Protein AF-0000000074542556 (afdb_homodimer)

Secondary structure (DSSP, 8-state):
------HHHHHHHHHHHHHHHHHH-SSSHHHHHHHHHTT--SHHHHHHHSTT--HHHHHHHHHHHHHTTSEEEEEE-SSS-EEEEEE-GGGGGGHHHHHHHHHHHHHHHHHHHT-/------HHHHHHHHHHHHHHHHHH-SSSHHHHHHHHHTT--SHHHHHHHSTT--HHHHHHHHHHHHHTTSEEEEEE-SSS-EEEEEE-GGGGGGHHHHHHHHHHHHHHHHHHH--

Solvent-accessible surface area (backbone atoms only — not comparable to full-atom values): 12576 Å² total; per-residue (Å²): 128,77,77,80,53,54,78,72,46,47,55,55,45,51,49,21,30,47,54,28,32,73,73,53,37,41,78,50,50,61,55,51,53,51,40,34,73,73,66,31,36,34,71,66,50,39,47,70,74,37,84,90,60,47,70,68,56,50,53,54,46,52,52,52,36,33,77,70,47,33,30,44,80,45,77,41,84,51,98,70,74,43,62,38,42,43,78,30,78,64,41,59,67,45,47,57,36,53,48,31,32,26,54,41,13,51,51,47,48,52,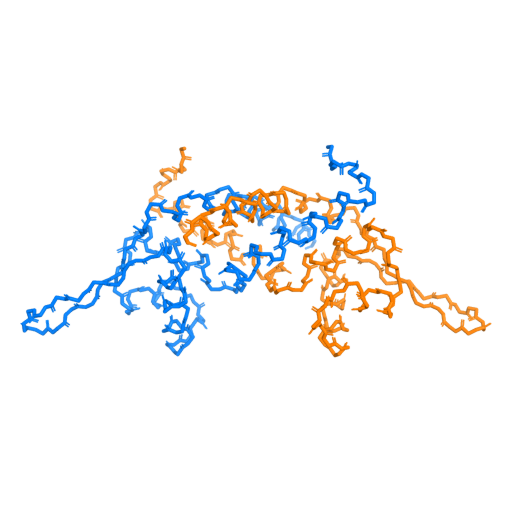58,56,63,70,93,128,76,77,81,52,54,78,70,48,47,55,54,45,51,50,21,30,48,54,28,32,74,72,54,38,41,76,52,50,61,56,50,53,52,40,35,74,73,66,30,35,33,71,67,50,38,48,69,74,39,86,89,60,48,70,68,58,49,53,53,48,51,51,52,36,33,76,71,48,32,29,44,80,45,77,42,83,51,97,70,75,42,60,38,42,44,78,31,78,64,41,60,66,43,48,56,36,54,49,32,31,26,53,41,12,52,52,48,47,53,59,56,62,72,93

Structure (mmCIF, N/CA/C/O backbone):
data_AF-0000000074542556-model_v1
#
loop_
_entity.id
_entity.type
_entity.pdbx_description
1 polymer 'HTH hxlR-type domain-containing protein'
#
loop_
_atom_site.group_PDB
_atom_site.id
_atom_site.type_symbol
_atom_site.label_atom_id
_atom_site.label_alt_id
_atom_site.label_comp_id
_atom_site.label_asym_id
_atom_site.label_entity_id
_atom_site.label_seq_id
_atom_site.pdbx_PDB_ins_code
_atom_site.Cartn_x
_atom_site.Cartn_y
_atom_site.Cartn_z
_atom_site.occupancy
_atom_site.B_iso_or_equiv
_atom_site.auth_seq_id
_atom_site.auth_comp_id
_atom_site.auth_asym_id
_atom_site.auth_atom_id
_atom_site.pdbx_PDB_model_num
ATOM 1 N N . MET A 1 1 ? 2.441 -2.186 -21.75 1 25 1 MET A N 1
ATOM 2 C CA . MET A 1 1 ? 3.863 -2.49 -21.891 1 25 1 MET A CA 1
ATOM 3 C C . MET A 1 1 ? 4.539 -2.57 -20.531 1 25 1 MET A C 1
ATOM 5 O O . MET A 1 1 ? 4.773 -1.545 -19.891 1 25 1 MET A O 1
ATOM 9 N N . VAL A 1 2 ? 4.105 -3.479 -19.672 1 37.53 2 VAL A N 1
ATOM 10 C CA . VAL A 1 2 ? 4.906 -3.824 -18.5 1 37.53 2 VAL A CA 1
ATOM 11 C C . VAL A 1 2 ? 6.383 -3.891 -18.891 1 37.53 2 VAL A C 1
ATOM 13 O O . VAL A 1 2 ? 6.754 -4.602 -19.828 1 37.53 2 VAL A O 1
ATOM 16 N N . VAL A 1 3 ? 7.121 -2.893 -18.672 1 35.09 3 VAL A N 1
ATOM 17 C CA . VAL A 1 3 ? 8.5 -2.863 -19.141 1 35.09 3 VAL A CA 1
ATOM 18 C C . VAL A 1 3 ? 9.156 -4.227 -18.922 1 35.09 3 VAL A C 1
ATOM 20 O O . VAL A 1 3 ? 9.117 -4.77 -17.828 1 35.09 3 VAL A O 1
ATOM 23 N N . LYS A 1 4 ? 9.133 -5.043 -19.844 1 37.38 4 LYS A N 1
ATOM 24 C CA . LYS A 1 4 ? 9.977 -6.215 -20.062 1 37.38 4 LYS A CA 1
ATOM 25 C C . LYS A 1 4 ? 11.375 -5.996 -19.5 1 37.38 4 LYS A C 1
ATOM 27 O O . LYS A 1 4 ? 12.273 -5.527 -20.203 1 37.38 4 LYS A O 1
ATOM 32 N N . HIS A 1 5 ? 11.461 -5.293 -18.359 1 40.22 5 HIS A N 1
ATOM 33 C CA . HIS A 1 5 ? 12.867 -5.062 -18.047 1 40.22 5 HIS A CA 1
ATOM 34 C C . HIS A 1 5 ? 13.602 -6.379 -17.844 1 40.22 5 HIS A C 1
ATOM 36 O O . HIS A 1 5 ? 13.023 -7.355 -17.359 1 40.22 5 HIS A O 1
ATOM 42 N N . SER A 1 6 ? 14.68 -6.488 -18.406 1 41.66 6 SER A N 1
ATOM 43 C CA . SER A 1 6 ? 15.695 -7.52 -18.188 1 41.66 6 SER A CA 1
ATOM 44 C C . SER A 1 6 ? 15.797 -7.91 -16.719 1 41.66 6 SER A C 1
ATOM 46 O O . SER A 1 6 ? 15.383 -7.148 -15.844 1 41.66 6 SER A O 1
ATOM 48 N N . HIS A 1 7 ? 16.188 -9.148 -16.453 1 47.41 7 HIS A N 1
ATOM 49 C CA . HIS A 1 7 ? 16.422 -9.719 -15.133 1 47.41 7 HIS A CA 1
ATOM 50 C C . HIS A 1 7 ? 16.969 -8.664 -14.172 1 47.41 7 HIS A C 1
ATOM 52 O O . HIS A 1 7 ? 16.562 -8.625 -13 1 47.41 7 HIS A O 1
ATOM 58 N N . LYS A 1 8 ? 17.984 -7.934 -14.562 1 46.62 8 LYS A N 1
ATOM 59 C CA . LYS A 1 8 ? 18.609 -6.891 -13.75 1 46.62 8 LYS A CA 1
ATOM 60 C C . LYS A 1 8 ? 17.609 -5.781 -13.43 1 46.62 8 LYS A C 1
ATOM 62 O O . LYS A 1 8 ? 17.609 -5.246 -12.32 1 46.62 8 LYS A O 1
ATOM 67 N N . GLU A 1 9 ? 16.797 -5.453 -14.297 1 51.59 9 GLU A N 1
ATOM 68 C CA . GLU A 1 9 ? 15.828 -4.375 -14.156 1 51.59 9 GLU A CA 1
ATOM 69 C C . GLU A 1 9 ? 14.711 -4.766 -13.188 1 51.59 9 GLU A C 1
ATOM 71 O O . GLU A 1 9 ? 14.125 -3.902 -12.531 1 51.59 9 GLU A O 1
ATOM 76 N N . CYS A 1 10 ? 14.594 -6.043 -13.086 1 59.66 10 CYS A N 1
ATOM 77 C CA . CYS A 1 10 ? 13.586 -6.531 -12.156 1 59.66 10 CYS A CA 1
ATOM 78 C C . CYS A 1 10 ? 14.023 -6.32 -10.719 1 59.66 10 CYS A C 1
ATOM 80 O O . CYS A 1 10 ? 13.211 -5.934 -9.867 1 59.66 10 CYS A O 1
ATOM 82 N N . GLY A 1 11 ? 15.352 -6.512 -10.5 1 63.62 11 GLY A N 1
ATOM 83 C CA . GLY A 1 11 ? 15.852 -6.285 -9.148 1 63.62 11 GLY A CA 1
ATOM 84 C C . GLY A 1 11 ? 15.711 -4.844 -8.695 1 63.62 11 GLY A C 1
ATOM 85 O O . GLY A 1 11 ? 15.258 -4.578 -7.582 1 63.62 11 GLY A O 1
ATOM 86 N N . SER A 1 12 ? 16.047 -4 -9.617 1 71.56 12 SER A N 1
ATOM 87 C CA . SER A 1 12 ? 15.969 -2.578 -9.305 1 71.56 12 SER A CA 1
ATOM 88 C C . SER A 1 12 ? 14.516 -2.135 -9.148 1 71.56 12 SER A C 1
ATOM 90 O O . SER A 1 12 ? 14.195 -1.33 -8.266 1 71.56 12 SER A O 1
ATOM 92 N N . ALA A 1 13 ? 13.727 -2.758 -9.906 1 75.75 13 ALA A N 1
ATOM 93 C CA . ALA A 1 13 ? 12.305 -2.422 -9.812 1 75.75 13 ALA A CA 1
ATOM 94 C C . ALA A 1 13 ? 11.727 -2.855 -8.469 1 75.75 13 ALA A C 1
ATOM 96 O O . ALA A 1 13 ? 11 -2.092 -7.824 1 75.75 13 ALA A O 1
ATOM 97 N N . LEU A 1 14 ? 12.18 -4.008 -8.016 1 81.38 14 LEU A N 1
ATOM 98 C CA . LEU A 1 14 ? 11.711 -4.516 -6.734 1 81.38 14 LEU A CA 1
ATOM 99 C C . LEU A 1 14 ? 12.195 -3.633 -5.59 1 81.38 14 LEU A C 1
ATOM 101 O O . LEU A 1 14 ? 11.453 -3.369 -4.645 1 81.38 14 LEU A O 1
ATOM 105 N N . LEU A 1 15 ? 13.383 -3.154 -5.758 1 83.62 15 LEU A N 1
ATOM 106 C CA . LEU A 1 15 ? 13.953 -2.322 -4.703 1 83.62 15 LEU A CA 1
ATOM 107 C C . LEU A 1 15 ? 13.219 -0.992 -4.602 1 83.62 15 LEU A C 1
ATOM 109 O O . LEU A 1 15 ? 12.922 -0.524 -3.498 1 83.62 15 LEU A O 1
ATOM 113 N N . ALA A 1 16 ? 12.953 -0.383 -5.754 1 86.31 16 ALA A N 1
ATOM 114 C CA . ALA A 1 16 ? 12.242 0.892 -5.754 1 86.31 16 ALA A CA 1
ATOM 115 C C . ALA A 1 16 ? 10.836 0.733 -5.18 1 86.31 16 ALA A C 1
ATOM 117 O O . ALA A 1 16 ? 10.375 1.575 -4.406 1 86.31 16 ALA A O 1
ATOM 118 N N . VAL A 1 17 ? 10.188 -0.285 -5.508 1 90.25 17 VAL A N 1
ATOM 119 C CA . VAL A 1 17 ? 8.852 -0.552 -4.984 1 90.25 17 VAL A CA 1
ATOM 120 C C . VAL A 1 17 ? 8.93 -0.799 -3.48 1 90.25 17 VAL A C 1
ATOM 122 O O . VAL A 1 17 ? 8.102 -0.285 -2.719 1 90.25 17 VAL A O 1
ATOM 125 N N . ARG A 1 18 ? 9.922 -1.489 -3.105 1 89.56 18 ARG A N 1
ATOM 126 C CA . ARG A 1 18 ? 10.117 -1.741 -1.683 1 89.56 18 ARG A CA 1
ATOM 127 C C . ARG A 1 18 ? 10.328 -0.438 -0.92 1 89.56 18 ARG A C 1
ATOM 129 O O . ARG A 1 18 ? 9.758 -0.244 0.156 1 89.56 18 ARG A O 1
ATOM 136 N N . ASP A 1 19 ? 11.133 0.432 -1.484 1 88.06 19 ASP A N 1
ATOM 137 C CA . ASP A 1 19 ? 11.375 1.73 -0.864 1 88.06 19 ASP A CA 1
ATOM 138 C C . ASP A 1 19 ? 10.07 2.512 -0.701 1 88.06 19 ASP A C 1
ATOM 140 O O . ASP A 1 19 ? 9.836 3.125 0.342 1 88.06 19 ASP A O 1
ATOM 144 N N . ALA A 1 20 ? 9.281 2.504 -1.712 1 91.81 20 ALA A N 1
ATOM 145 C CA . ALA A 1 20 ? 8 3.201 -1.666 1 91.81 20 ALA A CA 1
ATOM 146 C C . ALA A 1 20 ? 7.082 2.592 -0.609 1 91.81 20 ALA A C 1
ATOM 148 O O . ALA A 1 20 ? 6.484 3.314 0.191 1 91.81 20 ALA A O 1
ATOM 149 N N . LEU A 1 21 ? 7.066 1.281 -0.581 1 91.88 21 LEU A N 1
ATOM 150 C CA . LEU A 1 21 ? 6.176 0.585 0.342 1 91.88 21 LEU A CA 1
ATOM 151 C C . LEU A 1 21 ? 6.613 0.798 1.786 1 91.88 21 LEU A C 1
ATOM 153 O O . LEU A 1 21 ? 5.777 0.878 2.688 1 91.88 21 LEU A O 1
ATOM 157 N N . ASP A 1 22 ? 7.84 0.963 2.02 1 89.56 22 ASP A N 1
ATOM 158 C CA . ASP A 1 22 ? 8.352 1.222 3.363 1 89.56 22 ASP A CA 1
ATOM 159 C C . ASP A 1 22 ? 7.828 2.549 3.906 1 89.56 22 ASP A C 1
ATOM 161 O O . ASP A 1 22 ? 7.727 2.73 5.121 1 89.56 22 ASP A O 1
ATOM 165 N N . VAL A 1 23 ? 7.465 3.406 3.049 1 90 23 VAL A N 1
ATOM 166 C CA . VAL A 1 23 ? 7.051 4.742 3.465 1 90 23 VAL A CA 1
ATOM 167 C C . VAL A 1 23 ? 5.527 4.84 3.455 1 90 23 VAL A C 1
ATOM 169 O O . VAL A 1 23 ? 4.926 5.395 4.379 1 90 23 VAL A O 1
ATOM 172 N N . VAL A 1 24 ? 4.902 4.203 2.406 1 90.81 24 VAL A N 1
ATOM 173 C CA . VAL A 1 24 ? 3.49 4.539 2.236 1 90.81 24 VAL A CA 1
ATOM 174 C C . VAL A 1 24 ? 2.639 3.279 2.379 1 90.81 24 VAL A C 1
ATOM 176 O O . VAL A 1 24 ? 1.417 3.328 2.225 1 90.81 24 VAL A O 1
ATOM 179 N N . SER A 1 25 ? 3.299 2.191 2.656 1 89 25 SER A N 1
ATOM 180 C CA . SER A 1 25 ? 2.51 0.973 2.807 1 89 25 SER A CA 1
ATOM 181 C C . SER A 1 25 ? 1.57 1.065 4.004 1 89 25 SER A C 1
ATOM 183 O O . SER A 1 25 ? 1.728 1.943 4.855 1 89 25 SER A O 1
ATOM 185 N N . GLY A 1 26 ? 0.59 0.189 4.012 1 87.38 26 GLY A N 1
ATOM 186 C CA . GLY A 1 26 ? -0.38 0.128 5.094 1 87.38 26 GLY A CA 1
ATOM 187 C C . GLY A 1 26 ? -1.756 0.623 4.688 1 87.38 26 GLY A C 1
ATOM 188 O O . GLY A 1 26 ? -1.905 1.285 3.66 1 87.38 26 GLY A O 1
ATOM 189 N N . LYS A 1 27 ? -2.607 0.377 5.57 1 90 27 LYS A N 1
ATOM 190 C CA . LYS A 1 27 ? -4.016 0.646 5.289 1 90 27 LYS A CA 1
ATOM 191 C C . LYS A 1 27 ? -4.348 2.119 5.5 1 90 27 LYS A C 1
ATOM 193 O O . LYS A 1 27 ? -5.234 2.664 4.84 1 90 27 LYS A O 1
ATOM 198 N N . TRP A 1 28 ? -3.457 2.852 6.246 1 94.38 28 TRP A N 1
ATOM 199 C CA . TRP A 1 28 ? -3.982 4.066 6.859 1 94.38 28 TRP A CA 1
ATOM 200 C C . TRP A 1 28 ? -3.312 5.305 6.273 1 94.38 28 TRP A C 1
ATOM 202 O O . TRP A 1 28 ? -3.951 6.348 6.121 1 94.38 28 TRP A O 1
ATOM 212 N N . LYS A 1 29 ? -2.084 5.242 5.832 1 94.56 29 LYS A N 1
ATOM 213 C CA . LYS A 1 29 ? -1.28 6.422 5.527 1 94.56 29 LYS A CA 1
ATOM 214 C C . LYS A 1 29 ? -1.905 7.242 4.402 1 94.56 29 LYS A C 1
ATOM 216 O O . LYS A 1 29 ? -2.062 8.461 4.523 1 94.56 29 LYS A O 1
ATOM 221 N N . LEU A 1 30 ? -2.262 6.586 3.369 1 94.12 30 LEU A N 1
ATOM 222 C CA . LEU A 1 30 ? -2.814 7.32 2.238 1 94.12 30 LEU A CA 1
ATOM 223 C C . LEU A 1 30 ? -4.199 7.867 2.568 1 94.12 30 LEU A C 1
ATOM 225 O O . LEU A 1 30 ? -4.574 8.945 2.102 1 94.12 30 LEU A O 1
ATOM 229 N N . GLN A 1 31 ? -4.957 7.191 3.361 1 93.31 31 GLN A N 1
ATOM 230 C CA . GLN A 1 31 ? -6.25 7.691 3.814 1 93.31 31 GLN A CA 1
ATOM 231 C C . GLN A 1 31 ? -6.09 8.938 4.68 1 93.31 31 GLN A C 1
ATOM 233 O O . GLN A 1 31 ? -6.891 9.867 4.59 1 93.31 31 GLN A O 1
ATOM 238 N N . ILE A 1 32 ? -5.102 8.906 5.477 1 96.31 32 ILE A N 1
ATOM 239 C CA . ILE A 1 32 ? -4.816 10.047 6.336 1 96.31 32 ILE A CA 1
ATOM 240 C C . ILE A 1 32 ? -4.453 11.258 5.48 1 96.31 32 ILE A C 1
ATOM 242 O O . ILE A 1 32 ? -4.957 12.359 5.707 1 96.31 32 ILE A O 1
ATOM 246 N N . ILE A 1 33 ? -3.613 11.078 4.488 1 95.81 33 ILE A N 1
ATOM 247 C CA . ILE A 1 33 ? -3.195 12.148 3.592 1 95.81 33 ILE A CA 1
ATOM 248 C C . ILE A 1 33 ? -4.414 12.727 2.877 1 95.81 33 ILE A C 1
ATOM 250 O O . ILE A 1 33 ? -4.574 13.953 2.803 1 95.81 33 ILE A O 1
ATOM 254 N N . ILE A 1 34 ? -5.25 11.875 2.41 1 93.56 34 ILE A N 1
ATOM 255 C CA . ILE A 1 34 ? -6.457 12.32 1.722 1 93.56 34 ILE A CA 1
ATOM 256 C C . ILE A 1 34 ? -7.348 13.102 2.689 1 93.56 34 ILE A C 1
ATOM 258 O O . ILE A 1 34 ? -7.891 14.148 2.34 1 93.56 34 ILE A O 1
ATOM 262 N N . SER A 1 35 ? -7.551 12.594 3.883 1 94.31 35 SER A N 1
ATOM 263 C CA . SER A 1 35 ? -8.367 13.242 4.906 1 94.31 35 SER A CA 1
ATOM 264 C C . SER A 1 35 ? -7.879 14.664 5.176 1 94.31 35 SER A C 1
ATOM 266 O O . SER A 1 35 ? -8.672 15.609 5.168 1 94.31 35 SER A O 1
ATOM 268 N N . ILE A 1 36 ? -6.582 14.82 5.34 1 96.44 36 ILE A N 1
ATOM 269 C CA . ILE A 1 36 ? -6.004 16.125 5.637 1 96.44 36 ILE A CA 1
ATOM 270 C C . ILE A 1 36 ? -6.184 17.062 4.438 1 96.44 36 ILE A C 1
ATOM 272 O O . ILE A 1 36 ? -6.527 18.234 4.598 1 96.44 36 ILE A O 1
ATOM 276 N N . ARG A 1 37 ? -5.996 16.516 3.287 1 93.81 37 ARG A N 1
ATOM 277 C CA . ARG A 1 37 ? -6.152 17.297 2.066 1 93.81 37 ARG A CA 1
ATOM 278 C C . ARG A 1 37 ? -7.578 17.828 1.933 1 93.81 37 ARG A C 1
ATOM 280 O O . ARG A 1 37 ? -7.801 18.891 1.366 1 93.81 37 ARG A O 1
ATOM 287 N N . THR A 1 38 ? -8.469 17.125 2.48 1 92.12 38 THR A N 1
ATOM 288 C CA . THR A 1 38 ? -9.875 17.484 2.32 1 92.12 38 THR A CA 1
ATOM 289 C C . THR A 1 38 ? -10.328 18.422 3.441 1 92.12 38 THR A C 1
ATOM 291 O O . THR A 1 38 ? -11.5 18.781 3.514 1 92.12 38 THR A O 1
ATOM 294 N N . GLY A 1 39 ? -9.477 18.641 4.434 1 94.5 39 GLY A N 1
ATOM 295 C CA . GLY A 1 39 ? -9.805 19.719 5.348 1 94.5 39 GLY A CA 1
ATOM 296 C C . GLY A 1 39 ? -9.805 19.297 6.805 1 94.5 39 GLY A C 1
ATOM 297 O O . GLY A 1 39 ? -10.148 20.078 7.688 1 94.5 39 GLY A O 1
ATOM 298 N N . ASN A 1 40 ? -9.547 18.062 7.102 1 96.44 40 ASN A N 1
ATOM 299 C CA . ASN A 1 40 ? -9.438 17.594 8.477 1 96.44 40 ASN A CA 1
ATOM 300 C C . ASN A 1 40 ? -8.031 17.797 9.031 1 96.44 40 ASN A C 1
ATOM 302 O O . ASN A 1 40 ? -7.109 17.062 8.68 1 96.44 40 ASN A O 1
ATOM 306 N N . HIS A 1 41 ? -7.891 18.75 9.906 1 98 41 HIS A N 1
ATOM 307 C CA . HIS A 1 41 ? -6.539 19.141 10.289 1 98 41 HIS A CA 1
ATOM 308 C C . HIS A 1 41 ? -6.258 18.781 11.75 1 98 41 HIS A C 1
ATOM 310 O O . HIS A 1 41 ? -5.117 18.875 12.203 1 98 41 HIS A O 1
ATOM 316 N N . ARG A 1 42 ? -7.27 18.359 12.469 1 98.12 42 ARG A N 1
ATOM 317 C CA . ARG A 1 42 ? -7.086 18 13.867 1 98.12 42 ARG A CA 1
ATOM 318 C C . ARG A 1 42 ? -7.199 16.5 14.07 1 98.12 42 ARG A C 1
ATOM 320 O O . ARG A 1 42 ? -7.867 15.812 13.289 1 98.12 42 ARG A O 1
ATOM 327 N N . PHE A 1 43 ? -6.59 16.016 15.188 1 98.31 43 PHE A N 1
ATOM 328 C CA . PHE A 1 43 ? -6.484 14.578 15.461 1 98.31 43 PHE A CA 1
ATOM 329 C C . PHE A 1 43 ? -7.859 13.922 15.438 1 98.31 43 PHE A C 1
ATOM 331 O O . PHE A 1 43 ? -8.078 12.961 14.703 1 98.31 43 PHE A O 1
ATOM 338 N N . ARG A 1 44 ? -8.773 14.555 16.094 1 97.94 44 ARG A N 1
ATOM 339 C CA . ARG A 1 44 ? -10.094 13.961 16.219 1 97.94 44 ARG A CA 1
ATOM 340 C C . ARG A 1 44 ? -10.859 14.031 14.906 1 97.94 44 ARG A C 1
ATOM 342 O O . ARG A 1 44 ? -11.648 13.141 14.586 1 97.94 44 ARG A O 1
ATOM 349 N N . GLU A 1 45 ? -10.68 15.078 14.156 1 97.69 45 GLU A N 1
ATOM 350 C CA . GLU A 1 45 ? -11.312 15.211 12.844 1 97.69 45 GLU A CA 1
ATOM 351 C C . GLU A 1 45 ? -10.828 14.133 11.883 1 97.69 45 GLU A C 1
ATOM 353 O O . GLU A 1 45 ? -11.633 13.523 11.172 1 97.69 45 GLU A O 1
ATOM 358 N N . ILE A 1 46 ? -9.555 13.891 11.914 1 97.62 46 ILE A N 1
ATOM 359 C CA . ILE A 1 46 ? -8.961 12.875 11.055 1 97.62 46 ILE A CA 1
ATOM 360 C C . ILE A 1 46 ? -9.469 11.492 11.461 1 97.62 46 ILE A C 1
ATOM 362 O O . ILE A 1 46 ? -9.914 10.719 10.609 1 97.62 46 ILE A O 1
ATOM 366 N N . GLU A 1 47 ? -9.477 11.273 12.719 1 98 47 GLU A N 1
ATOM 367 C CA . GLU A 1 47 ? -9.922 9.992 13.25 1 98 47 GLU A CA 1
ATOM 368 C C . GLU A 1 47 ? -11.359 9.695 12.828 1 98 47 GLU A C 1
ATOM 370 O O . GLU A 1 47 ? -11.664 8.594 12.375 1 98 47 GLU A O 1
ATOM 375 N N . ARG A 1 48 ? -12.211 10.656 12.914 1 96.38 48 ARG A N 1
ATOM 376 C CA . ARG A 1 48 ? -13.633 10.5 12.609 1 96.38 48 ARG A CA 1
ATOM 377 C C . ARG A 1 48 ? -13.852 10.266 11.117 1 96.38 48 ARG A C 1
ATOM 379 O O . ARG A 1 48 ? -14.773 9.555 10.719 1 96.38 48 ARG A O 1
ATOM 386 N N . SER A 1 49 ? -12.984 10.781 10.328 1 93.44 49 SER A N 1
ATOM 387 C CA . SER A 1 49 ? -13.156 10.719 8.875 1 93.44 49 SER A CA 1
ATOM 388 C C . SER A 1 49 ? -12.711 9.375 8.328 1 93.44 49 SER A C 1
ATOM 390 O O . SER A 1 49 ? -13 9.039 7.172 1 93.44 49 SER A O 1
ATOM 392 N N . ILE A 1 50 ? -12 8.547 9.094 1 93.81 50 ILE A N 1
ATOM 393 C CA . ILE A 1 50 ? -11.477 7.266 8.641 1 93.81 50 ILE A CA 1
ATOM 394 C C . ILE A 1 50 ? -12.047 6.145 9.508 1 93.81 50 ILE A C 1
ATOM 396 O O . ILE A 1 50 ? -11.492 5.82 10.562 1 93.81 50 ILE A O 1
ATOM 400 N N . PRO A 1 51 ? -12.969 5.496 8.977 1 92.31 51 PRO A N 1
ATOM 401 C CA . PRO A 1 51 ? -13.625 4.453 9.766 1 92.31 51 PRO A CA 1
ATOM 402 C C . PRO A 1 51 ? -12.68 3.324 10.164 1 92.31 51 PRO A C 1
ATOM 404 O O . PRO A 1 51 ? -11.82 2.93 9.367 1 92.31 51 PRO A O 1
ATOM 407 N N . LYS A 1 52 ? -12.766 2.938 11.43 1 93.38 52 LYS A N 1
ATOM 408 C CA . LYS A 1 52 ? -12.148 1.722 11.953 1 93.38 52 LYS A CA 1
ATOM 409 C C . LYS A 1 52 ? -10.703 1.979 12.375 1 93.38 52 LYS A C 1
ATOM 411 O O . LYS A 1 52 ? -10.047 1.099 12.938 1 93.38 52 LYS A O 1
ATOM 416 N N . ILE A 1 53 ? -10.219 3.172 12.172 1 95.56 53 ILE A N 1
ATOM 417 C CA . ILE A 1 53 ? -8.867 3.443 12.648 1 95.56 53 ILE A CA 1
ATOM 418 C C . ILE A 1 53 ? -8.891 3.732 14.148 1 95.56 53 ILE A C 1
ATOM 420 O O . ILE A 1 53 ? -9.789 4.426 14.641 1 95.56 53 ILE A O 1
ATOM 424 N N . SER A 1 54 ? -8.008 3.182 14.898 1 97.5 54 SER A N 1
ATOM 425 C CA . SER A 1 54 ? -7.914 3.479 16.328 1 97.5 54 SER A CA 1
ATOM 426 C C . SER A 1 54 ? -7.047 4.707 16.578 1 97.5 54 SER A C 1
ATOM 428 O O . SER A 1 54 ? -6.199 5.059 15.758 1 97.5 54 SER A O 1
ATOM 430 N N . SER A 1 55 ? -7.203 5.277 17.719 1 98 55 SER A N 1
ATOM 431 C CA . SER A 1 55 ? -6.426 6.449 18.109 1 98 55 SER A CA 1
ATOM 432 C C . SER A 1 55 ? -4.934 6.133 18.156 1 98 55 SER A C 1
ATOM 434 O O . SER A 1 55 ? -4.113 6.938 17.703 1 98 55 SER A O 1
ATOM 436 N N . LYS A 1 56 ? -4.625 5.027 18.672 1 98.31 56 LYS A N 1
ATOM 437 C CA . LYS A 1 56 ? -3.225 4.625 18.797 1 98.31 56 LYS A CA 1
ATOM 438 C C . LYS A 1 56 ? -2.574 4.5 17.422 1 98.31 56 LYS A C 1
ATOM 440 O O . LYS A 1 56 ? -1.455 4.973 17.203 1 98.31 56 LYS A O 1
ATOM 445 N N . VAL A 1 57 ? -3.25 3.877 16.531 1 97.69 57 VAL A N 1
ATOM 446 C CA . VAL A 1 57 ? -2.732 3.668 15.18 1 97.69 57 VAL A CA 1
ATOM 447 C C . VAL A 1 57 ? -2.621 5.008 14.453 1 97.69 57 VAL A C 1
ATOM 449 O O . VAL A 1 57 ? -1.623 5.277 13.781 1 97.69 57 VAL A O 1
ATOM 452 N N . LEU A 1 58 ? -3.641 5.809 14.594 1 98.31 58 LEU A N 1
ATOM 453 C CA . LEU A 1 58 ? -3.602 7.125 13.969 1 98.31 58 LEU A CA 1
ATOM 454 C C . LEU A 1 58 ? -2.391 7.918 14.445 1 98.31 58 LEU A C 1
ATOM 456 O O . LEU A 1 58 ? -1.669 8.508 13.633 1 98.31 58 LEU A O 1
ATOM 460 N N . ALA A 1 59 ? -2.195 7.93 15.773 1 98.56 59 ALA A N 1
ATOM 461 C CA . ALA A 1 59 ? -1.061 8.656 16.328 1 98.56 59 ALA A CA 1
ATOM 462 C C . ALA A 1 59 ? 0.255 8.172 15.727 1 98.56 59 ALA A C 1
ATOM 464 O O . ALA A 1 59 ? 1.091 8.984 15.312 1 98.56 59 ALA A O 1
ATOM 465 N N . LYS A 1 60 ? 0.429 6.91 15.672 1 97.94 60 LYS A N 1
ATOM 466 C CA . LYS A 1 60 ? 1.635 6.305 15.109 1 97.94 60 LYS A CA 1
ATOM 467 C C . LYS A 1 60 ? 1.822 6.695 13.648 1 97.94 60 LYS A C 1
ATOM 469 O O . LYS A 1 60 ? 2.922 7.066 13.234 1 97.94 60 LYS A O 1
ATOM 474 N N . GLU A 1 61 ? 0.739 6.598 12.852 1 97.62 61 GLU A N 1
ATOM 475 C CA . GLU A 1 61 ? 0.812 6.887 11.422 1 97.62 61 GLU A CA 1
ATOM 476 C C . GLU A 1 61 ? 1.103 8.367 11.172 1 97.62 61 GLU A C 1
ATOM 478 O O . GLU A 1 61 ? 1.849 8.711 10.258 1 97.62 61 GLU A O 1
ATOM 483 N N . LEU A 1 62 ? 0.5 9.211 11.969 1 98.44 62 LEU A N 1
ATOM 484 C CA . LEU A 1 62 ? 0.765 10.641 11.844 1 98.44 62 LEU A CA 1
ATOM 485 C C . LEU A 1 62 ? 2.234 10.945 12.109 1 98.44 62 LEU A C 1
ATOM 487 O O . LEU A 1 62 ? 2.852 11.734 11.383 1 98.44 62 LEU A O 1
ATOM 491 N N . LYS A 1 63 ? 2.76 10.344 13.133 1 98.19 63 LYS A N 1
ATOM 492 C CA . LYS A 1 63 ? 4.176 10.531 13.438 1 98.19 63 LYS A CA 1
ATOM 493 C C . LYS A 1 63 ? 5.055 10.062 12.289 1 98.19 63 LYS A C 1
ATOM 495 O O . LYS A 1 63 ? 5.988 10.766 11.891 1 98.19 63 LYS A O 1
ATOM 500 N N . ASP A 1 64 ? 4.793 8.945 11.766 1 96.38 64 ASP A N 1
ATOM 501 C CA . ASP A 1 64 ? 5.562 8.375 10.664 1 96.38 64 ASP A CA 1
ATOM 502 C C . ASP A 1 64 ? 5.488 9.266 9.43 1 96.38 64 ASP A C 1
ATOM 504 O O . ASP A 1 64 ? 6.508 9.523 8.781 1 96.38 64 ASP A O 1
ATOM 508 N N . LEU A 1 65 ? 4.316 9.727 9.109 1 96.81 65 LEU A N 1
ATOM 509 C CA . LEU A 1 65 ? 4.117 10.602 7.961 1 96.81 65 LEU A CA 1
ATOM 510 C C . LEU A 1 65 ? 4.902 11.898 8.125 1 96.81 65 LEU A C 1
ATOM 512 O O . LEU A 1 65 ? 5.449 12.43 7.156 1 96.81 65 LEU A O 1
ATOM 516 N N . GLU A 1 66 ? 4.887 12.391 9.328 1 97.69 66 GLU A N 1
ATOM 517 C CA . GLU A 1 66 ? 5.656 13.602 9.594 1 97.69 66 GLU A CA 1
ATOM 518 C C . GLU A 1 66 ? 7.152 13.352 9.43 1 97.69 66 GLU A C 1
ATOM 520 O O . GLU A 1 66 ? 7.859 14.164 8.836 1 97.69 66 GLU A O 1
ATOM 525 N N . GLU A 1 67 ? 7.66 12.219 9.906 1 94.44 67 GLU A N 1
ATOM 526 C CA . GLU A 1 67 ? 9.07 11.859 9.82 1 94.44 67 GLU A CA 1
ATOM 527 C C . GLU A 1 67 ? 9.523 11.734 8.367 1 94.44 67 GLU A C 1
ATOM 529 O O . GLU A 1 67 ? 10.672 12.023 8.047 1 94.44 67 GLU A O 1
ATOM 534 N N . HIS A 1 68 ? 8.633 11.398 7.5 1 93.12 68 HIS A N 1
ATOM 535 C CA . HIS A 1 68 ? 8.977 11.227 6.094 1 93.12 68 HIS A CA 1
ATOM 536 C C . HIS A 1 68 ? 8.633 12.484 5.293 1 93.12 68 HIS A C 1
ATOM 538 O O . HIS A 1 68 ? 8.594 12.445 4.062 1 93.12 68 HIS A O 1
ATOM 544 N N . GLU A 1 69 ? 8.219 13.508 6.035 1 94.5 69 GLU A N 1
ATOM 545 C CA . GLU A 1 69 ? 8.047 14.836 5.465 1 94.5 69 GLU A CA 1
ATOM 546 C C . GLU A 1 69 ? 6.852 14.891 4.523 1 94.5 69 GLU A C 1
ATOM 548 O O . GLU A 1 69 ? 6.879 15.594 3.514 1 94.5 69 GLU A O 1
ATOM 553 N N . LEU A 1 70 ? 5.891 14.109 4.859 1 95.75 70 LEU A N 1
ATOM 554 C CA . LEU A 1 70 ? 4.676 14.086 4.051 1 95.75 70 LEU A CA 1
ATOM 555 C C . LEU A 1 70 ? 3.604 14.992 4.652 1 95.75 70 LEU A C 1
ATOM 557 O O . LEU A 1 70 ? 2.744 15.508 3.936 1 95.75 70 LEU A O 1
ATOM 561 N N . ILE A 1 71 ? 3.662 15.164 5.961 1 97.88 71 ILE A N 1
ATOM 562 C CA . ILE A 1 71 ? 2.781 16.094 6.641 1 97.88 71 ILE A CA 1
ATOM 563 C C . ILE A 1 71 ? 3.584 16.922 7.648 1 97.88 71 ILE A C 1
ATOM 565 O O . ILE A 1 71 ? 4.734 16.594 7.949 1 97.88 71 ILE A O 1
ATOM 569 N N . LYS A 1 72 ? 2.998 17.969 8.117 1 98.5 72 LYS A N 1
ATOM 570 C CA . LYS A 1 72 ? 3.586 18.828 9.141 1 98.5 72 LYS A CA 1
ATOM 571 C C . LYS A 1 72 ? 2.68 18.922 10.359 1 98.5 72 LYS A C 1
ATOM 573 O O . LYS A 1 72 ? 1.476 19.156 10.234 1 98.5 72 LYS A O 1
ATOM 578 N N . ARG 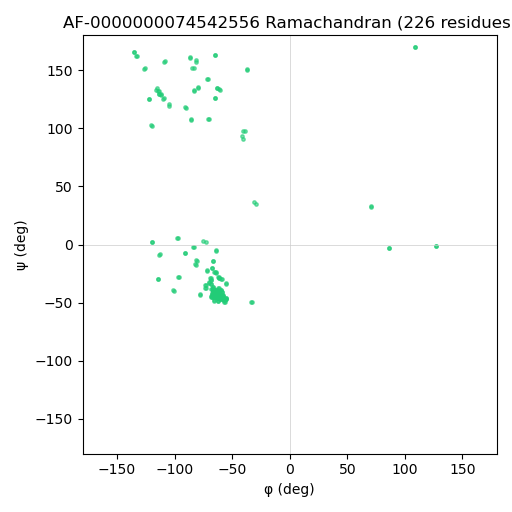A 1 73 ? 3.215 18.609 11.469 1 98.06 73 ARG A N 1
ATOM 579 C CA . ARG A 1 73 ? 2.547 18.812 12.75 1 98.06 73 ARG A CA 1
ATOM 580 C C . ARG A 1 73 ? 2.875 20.188 13.32 1 98.06 73 ARG A C 1
ATOM 582 O O . ARG A 1 73 ? 4.043 20.516 13.539 1 98.06 73 ARG A O 1
ATOM 589 N N . THR A 1 74 ? 1.921 21.062 13.508 1 97.94 74 THR A N 1
ATOM 590 C CA . THR A 1 74 ? 2.111 22.406 14.055 1 97.94 74 THR A CA 1
ATOM 591 C C . THR A 1 74 ? 1.42 22.531 15.414 1 97.94 74 THR A C 1
ATOM 593 O O . THR A 1 74 ? 0.252 22.172 15.555 1 97.94 74 THR A O 1
ATOM 596 N N . VAL A 1 75 ? 2.133 23.062 16.344 1 96.69 75 VAL A N 1
ATOM 597 C CA . VAL A 1 75 ? 1.596 23.266 17.688 1 96.69 75 VAL A CA 1
ATOM 598 C C . VAL A 1 75 ? 1.396 24.75 17.953 1 96.69 75 VAL A C 1
ATOM 600 O O . VAL A 1 75 ? 2.303 25.547 17.719 1 96.69 75 VAL A O 1
ATOM 603 N N . TYR A 1 76 ? 0.226 25.125 18.328 1 93.88 76 TYR A N 1
ATOM 604 C CA . TYR A 1 76 ? -0.101 26.5 18.703 1 93.88 76 TYR A CA 1
ATOM 605 C C . TYR A 1 76 ? -0.236 26.625 20.219 1 93.88 76 TYR A C 1
ATOM 607 O O . TYR A 1 76 ? -0.978 25.875 20.844 1 93.88 76 TYR A O 1
ATOM 615 N N . ASP A 1 77 ? 0.538 27.438 20.828 1 87.44 77 ASP A N 1
ATOM 616 C CA . ASP A 1 77 ? 0.689 27.609 22.266 1 87.44 77 ASP A CA 1
ATOM 617 C C . ASP A 1 77 ? -0.493 28.375 22.859 1 87.44 77 ASP A C 1
ATOM 619 O O . ASP A 1 77 ? -0.517 28.656 24.047 1 87.44 77 ASP A O 1
ATOM 623 N N . ASP A 1 78 ? -1.429 28.688 22.047 1 76.38 78 ASP A N 1
ATOM 624 C CA . ASP A 1 78 ? -2.5 29.453 22.672 1 76.38 78 ASP A CA 1
ATOM 625 C C . ASP A 1 78 ? -3.336 28.578 23.594 1 76.38 78 ASP A C 1
ATOM 627 O O . ASP A 1 78 ? -3.33 27.359 23.469 1 76.38 78 ASP A O 1
ATOM 631 N N . SER A 1 79 ? -3.791 29.188 24.781 1 79.25 79 SER A N 1
ATOM 632 C CA . SER A 1 79 ? -4.629 28.516 25.766 1 79.25 79 SER A CA 1
ATOM 633 C C . SER A 1 79 ? -6.047 28.312 25.25 1 79.25 79 SER A C 1
ATOM 635 O O . SER A 1 79 ? -6.777 29.281 25.016 1 79.25 79 SER A O 1
ATOM 637 N N . PRO A 1 80 ? -6.281 26.922 24.953 1 88.81 80 PRO A N 1
ATOM 638 C CA . PRO A 1 80 ? -5.668 25.594 25.016 1 88.81 80 PRO A CA 1
ATOM 639 C C . PRO A 1 80 ? -4.715 25.312 23.859 1 88.81 80 PRO A C 1
ATOM 641 O O . PRO A 1 80 ? -4.828 25.953 22.797 1 88.81 80 PRO A O 1
ATOM 644 N N . VAL A 1 81 ? -3.787 24.375 24.078 1 93.75 81 VAL A N 1
ATOM 645 C CA . VAL A 1 81 ? -2.818 24 23.062 1 93.75 81 VAL A CA 1
ATOM 646 C C . VAL A 1 81 ? -3.539 23.359 21.875 1 93.75 81 VAL A C 1
ATOM 648 O O . VAL A 1 81 ? -4.422 22.516 22.062 1 93.75 81 VAL A O 1
ATOM 651 N N . LEU A 1 82 ? -3.369 23.797 20.703 1 94.25 82 LEU A N 1
ATOM 652 C CA . LEU A 1 82 ? -3.959 23.266 19.484 1 94.25 82 LEU A CA 1
ATOM 653 C C . LEU A 1 82 ? -2.891 22.641 18.594 1 94.25 82 LEU A C 1
ATOM 655 O O . LEU A 1 82 ? -1.817 23.219 18.406 1 94.25 82 LEU A O 1
ATOM 659 N N . VAL A 1 83 ? -3.162 21.422 18.172 1 97.19 83 VAL A N 1
ATOM 660 C CA . VAL A 1 83 ? -2.273 20.75 17.234 1 97.19 83 VAL A CA 1
ATOM 661 C C . VAL A 1 83 ? -2.982 20.547 15.898 1 97.19 83 VAL A C 1
ATOM 663 O O . VAL A 1 83 ? -4.125 20.078 15.859 1 97.19 83 VAL A O 1
ATOM 666 N N . GLU A 1 84 ? -2.268 20.969 14.836 1 98.12 84 GLU A N 1
ATOM 667 C CA . GLU A 1 84 ? -2.834 20.781 13.508 1 98.12 84 GLU A CA 1
ATOM 668 C C . GLU A 1 84 ? -1.864 20.031 12.594 1 98.12 84 GLU A C 1
ATOM 670 O O . GLU A 1 84 ? -0.647 20.125 12.758 1 98.12 84 GLU A O 1
ATOM 675 N N . TYR A 1 85 ? -2.43 19.344 11.68 1 98.56 85 TYR A N 1
ATOM 676 C CA . TYR A 1 85 ? -1.687 18.625 10.641 1 98.56 85 TYR A CA 1
ATOM 677 C C . TYR A 1 85 ? -2.002 19.188 9.266 1 98.56 85 TYR A C 1
ATOM 679 O O . TYR A 1 85 ? -3.17 19.391 8.922 1 98.56 85 TYR A O 1
ATOM 687 N N . THR A 1 86 ? -0.976 19.422 8.508 1 98.44 86 THR A N 1
ATOM 688 C CA . THR A 1 86 ? -1.138 19.906 7.145 1 98.44 86 THR A CA 1
ATOM 689 C C . THR A 1 86 ? -0.278 19.109 6.176 1 98.44 86 THR A C 1
ATOM 691 O O . THR A 1 86 ? 0.66 18.422 6.59 1 98.44 86 THR A O 1
ATOM 694 N N . ILE A 1 87 ? -0.62 19.219 4.922 1 97.75 87 ILE A N 1
ATOM 695 C CA . ILE A 1 87 ? 0.106 18.484 3.893 1 97.75 87 ILE A CA 1
ATOM 696 C C . ILE A 1 87 ? 1.367 19.25 3.502 1 97.75 87 ILE A C 1
ATOM 698 O O . ILE A 1 87 ? 1.333 20.469 3.342 1 97.75 87 ILE A O 1
ATOM 702 N N . GLU A 1 88 ? 2.451 18.547 3.455 1 97.12 88 GLU A N 1
ATOM 703 C CA . GLU A 1 88 ? 3.672 19.109 2.895 1 97.12 88 GLU A CA 1
ATOM 704 C C . GLU A 1 88 ? 3.695 18.984 1.374 1 97.12 88 GLU A C 1
ATOM 706 O O . GLU A 1 88 ? 3.145 18.031 0.82 1 97.12 88 GLU A O 1
ATOM 711 N N . PRO A 1 89 ? 4.371 19.875 0.654 1 95.19 89 PRO A N 1
ATOM 712 C CA . PRO A 1 89 ? 4.43 19.812 -0.808 1 95.19 89 PRO A CA 1
ATOM 713 C C . PRO A 1 89 ? 4.938 18.484 -1.33 1 95.19 89 PRO A C 1
ATOM 715 O O . PRO A 1 89 ? 4.48 18 -2.375 1 95.19 89 PRO A O 1
ATOM 718 N N . TYR A 1 90 ? 5.82 17.859 -0.625 1 93.81 90 TYR A N 1
ATOM 719 C CA . TYR A 1 90 ? 6.391 16.578 -1.023 1 93.81 90 TYR A CA 1
ATOM 720 C C . TYR A 1 90 ? 5.301 15.516 -1.171 1 93.81 90 TYR A C 1
ATOM 722 O O . TYR A 1 90 ? 5.406 14.617 -2.012 1 93.81 90 TYR A O 1
ATOM 730 N N . ALA A 1 91 ? 4.27 15.633 -0.445 1 94.69 91 ALA A N 1
ATOM 731 C CA . ALA A 1 91 ? 3.184 14.648 -0.46 1 94.69 91 ALA A CA 1
ATOM 732 C C . ALA A 1 91 ? 2.447 14.672 -1.797 1 94.69 91 ALA A C 1
ATOM 734 O O . ALA A 1 91 ? 1.772 13.703 -2.152 1 94.69 91 ALA A O 1
ATOM 735 N N . ASP A 1 92 ? 2.574 15.773 -2.527 1 93.69 92 ASP A N 1
ATOM 736 C CA . ASP A 1 92 ? 1.928 15.867 -3.832 1 93.69 92 ASP A CA 1
ATOM 737 C C . ASP A 1 92 ? 2.516 14.859 -4.812 1 93.69 92 ASP A C 1
ATOM 739 O O . ASP A 1 92 ? 1.867 14.484 -5.793 1 93.69 92 ASP A O 1
ATOM 743 N N . THR A 1 93 ? 3.711 14.453 -4.559 1 92.12 93 THR A N 1
ATOM 744 C CA . THR A 1 93 ? 4.348 13.469 -5.43 1 92.12 93 THR A CA 1
ATOM 745 C C . THR A 1 93 ? 3.637 12.125 -5.332 1 92.12 93 THR A C 1
ATOM 747 O O . THR A 1 93 ? 3.838 11.25 -6.176 1 92.12 93 THR A O 1
ATOM 750 N N . LEU A 1 94 ? 2.801 11.938 -4.328 1 93.56 94 LEU A N 1
ATOM 751 C CA . LEU A 1 94 ? 2.055 10.695 -4.148 1 93.56 94 LEU A CA 1
ATOM 752 C C . LEU A 1 94 ? 0.791 10.688 -5 1 93.56 94 LEU A C 1
ATOM 754 O O . LEU A 1 94 ? 0.08 9.688 -5.059 1 93.56 94 LEU A O 1
ATOM 758 N N . ASP A 1 95 ? 0.518 11.719 -5.688 1 93.12 95 ASP A N 1
ATOM 759 C CA . ASP A 1 95 ? -0.743 11.844 -6.41 1 93.12 95 ASP A CA 1
ATOM 760 C C . ASP A 1 95 ? -0.904 10.727 -7.438 1 93.12 95 ASP A C 1
ATOM 762 O O . ASP A 1 95 ? -1.998 10.18 -7.602 1 93.12 95 ASP A O 1
ATOM 766 N N . ASP A 1 96 ? 0.151 10.391 -8.07 1 93.56 96 ASP A N 1
ATOM 767 C CA . ASP A 1 96 ? 0.068 9.328 -9.062 1 93.56 96 ASP A CA 1
ATOM 768 C C . ASP A 1 96 ? -0.249 7.98 -8.414 1 93.56 96 ASP A C 1
ATOM 770 O O . ASP A 1 96 ? -0.984 7.168 -8.977 1 93.56 96 ASP A O 1
ATOM 774 N N . VAL A 1 97 ? 0.315 7.758 -7.289 1 93.88 97 VAL A N 1
ATOM 775 C CA . VAL A 1 97 ? 0.049 6.527 -6.547 1 93.88 97 VAL A CA 1
ATOM 776 C C . VAL A 1 97 ? -1.411 6.5 -6.102 1 93.88 97 VAL A C 1
ATOM 778 O O . VAL A 1 97 ? -2.115 5.512 -6.32 1 93.88 97 VAL A O 1
ATOM 781 N N . ILE A 1 98 ? -1.867 7.562 -5.535 1 93 98 ILE A N 1
ATOM 782 C CA . ILE A 1 98 ? -3.236 7.66 -5.039 1 93 98 ILE A CA 1
ATOM 783 C C . ILE A 1 98 ? -4.219 7.5 -6.195 1 93 98 ILE A C 1
ATOM 785 O O . ILE A 1 98 ? -5.203 6.766 -6.082 1 93 98 ILE A O 1
ATOM 789 N N . ASN A 1 99 ? -3.926 8.109 -7.285 1 93.12 99 ASN A N 1
ATOM 790 C CA . ASN A 1 99 ? -4.797 8.016 -8.453 1 93.12 99 ASN A CA 1
ATOM 791 C C . ASN A 1 99 ? -4.844 6.594 -9.008 1 93.12 99 ASN A C 1
ATOM 793 O O . ASN A 1 99 ? -5.906 6.121 -9.414 1 93.12 99 ASN A O 1
ATOM 797 N N . ALA A 1 100 ? -3.682 5.988 -9.109 1 94.12 100 ALA A N 1
ATOM 798 C CA . ALA A 1 100 ? -3.645 4.605 -9.586 1 94.12 100 ALA A CA 1
ATOM 799 C C . ALA A 1 100 ? -4.477 3.695 -8.688 1 94.12 100 ALA A C 1
ATOM 801 O O . ALA A 1 100 ? -5.219 2.842 -9.18 1 94.12 100 ALA A O 1
ATOM 802 N N . LEU A 1 101 ? -4.395 3.896 -7.426 1 93.38 101 LEU A N 1
ATOM 803 C CA . LEU A 1 101 ? -5.18 3.109 -6.48 1 93.38 101 LEU A CA 1
ATOM 804 C C . LEU A 1 101 ? -6.664 3.412 -6.621 1 93.38 101 LEU A C 1
ATOM 806 O O . LEU A 1 101 ? -7.496 2.504 -6.57 1 93.38 101 LEU A O 1
ATOM 810 N N . TYR A 1 102 ? -6.969 4.672 -6.773 1 92.38 102 TYR A N 1
ATOM 811 C CA . TYR A 1 102 ? -8.352 5.098 -6.977 1 92.38 102 TYR A CA 1
ATOM 812 C C . TYR A 1 102 ? -8.969 4.402 -8.18 1 92.38 102 TYR A C 1
ATOM 814 O O . TYR A 1 102 ? -10.023 3.777 -8.07 1 92.38 102 TYR A O 1
ATOM 822 N N . GLU A 1 103 ? -8.258 4.445 -9.266 1 93.69 103 GLU A N 1
ATOM 823 C CA . GLU A 1 103 ? -8.758 3.848 -10.492 1 93.69 103 GLU A CA 1
ATOM 824 C C . GLU A 1 103 ? -8.883 2.332 -10.359 1 93.69 103 GLU A C 1
ATOM 826 O O . GLU A 1 103 ? -9.859 1.741 -10.836 1 93.69 103 GLU A O 1
ATOM 831 N N . TRP A 1 104 ? -7.938 1.75 -9.75 1 93.56 104 TRP A N 1
ATOM 832 C CA . TRP A 1 104 ? -7.977 0.301 -9.578 1 93.56 104 TRP A CA 1
ATOM 833 C C . TRP A 1 104 ? -9.117 -0.106 -8.648 1 93.56 104 TRP A C 1
ATOM 835 O O . TRP A 1 104 ? -9.766 -1.128 -8.867 1 93.56 104 TRP A O 1
ATOM 845 N N . GLY A 1 105 ? -9.305 0.685 -7.629 1 91.75 105 GLY A N 1
ATOM 846 C CA . GLY A 1 105 ? -10.414 0.425 -6.723 1 91.75 105 GLY A CA 1
ATOM 847 C C . GLY A 1 105 ? -11.766 0.419 -7.418 1 91.75 105 GLY A C 1
ATOM 848 O O . GLY A 1 105 ? -12.602 -0.446 -7.152 1 91.75 105 GLY A O 1
ATOM 849 N N . ILE A 1 106 ? -11.938 1.345 -8.219 1 91.19 106 ILE A N 1
ATOM 850 C CA . ILE A 1 106 ? -13.164 1.426 -8.992 1 91.19 106 ILE A CA 1
ATOM 851 C C . ILE A 1 106 ? -13.312 0.179 -9.867 1 91.19 106 ILE A C 1
ATOM 853 O O . ILE A 1 106 ? -14.383 -0.434 -9.906 1 91.19 106 ILE A O 1
ATOM 857 N N . GLN A 1 107 ? -12.227 -0.208 -10.547 1 90.38 107 GLN A N 1
ATOM 858 C CA . GLN A 1 107 ? -12.242 -1.377 -11.422 1 90.38 107 GLN A CA 1
ATOM 859 C C . GLN A 1 107 ? -12.508 -2.652 -10.633 1 90.38 107 GLN A C 1
ATOM 861 O O . GLN A 1 107 ? -13.242 -3.529 -11.086 1 90.38 107 GLN A O 1
ATOM 866 N N . HIS A 1 108 ? -11.844 -2.744 -9.508 1 89.31 108 HIS A N 1
ATOM 867 C CA . HIS A 1 108 ? -11.984 -3.936 -8.68 1 89.31 108 HIS A CA 1
ATOM 868 C C . HIS A 1 108 ? -13.414 -4.102 -8.188 1 89.31 108 HIS A C 1
ATOM 870 O O . HIS A 1 108 ? -13.938 -5.219 -8.141 1 89.31 108 HIS A O 1
ATOM 876 N N . ARG A 1 109 ? -14.008 -3.033 -7.824 1 84.81 109 ARG A N 1
ATOM 877 C CA . ARG A 1 109 ? -15.406 -3.062 -7.402 1 84.81 109 ARG A CA 1
ATOM 878 C C . ARG A 1 109 ? -16.297 -3.631 -8.5 1 84.81 109 ARG A C 1
ATOM 880 O O . ARG A 1 109 ? -17.203 -4.414 -8.227 1 84.81 109 ARG A O 1
ATOM 887 N N . LYS A 1 110 ? -16.031 -3.191 -9.633 1 86.06 110 LYS A N 1
ATOM 888 C CA . LYS A 1 110 ? -16.812 -3.678 -10.766 1 86.06 110 LYS A CA 1
ATOM 889 C C . LYS A 1 110 ? -16.609 -5.176 -10.977 1 86.06 110 LYS A C 1
ATOM 891 O O . LYS A 1 110 ? -17.547 -5.895 -11.305 1 86.06 110 LYS A O 1
ATOM 896 N N . LYS A 1 111 ? -15.391 -5.605 -10.812 1 83.25 111 LYS A N 1
ATOM 897 C CA . LYS A 1 111 ? -15.062 -7.016 -10.992 1 83.25 111 LYS A CA 1
ATOM 898 C C . LYS A 1 111 ? -15.711 -7.879 -9.914 1 83.25 111 LYS A C 1
ATOM 900 O O . LYS A 1 111 ? -16.25 -8.953 -10.211 1 83.25 111 LYS A O 1
ATOM 905 N N . ILE A 1 112 ? -15.617 -7.426 -8.68 1 75.62 112 ILE A N 1
ATOM 906 C CA . ILE A 1 112 ? -16.125 -8.242 -7.578 1 75.62 112 ILE A CA 1
ATOM 907 C C . ILE A 1 112 ? -17.641 -8.133 -7.5 1 75.62 112 ILE A C 1
ATOM 909 O O . ILE A 1 112 ? -18.328 -9.094 -7.133 1 75.62 112 ILE A O 1
ATOM 913 N N . LE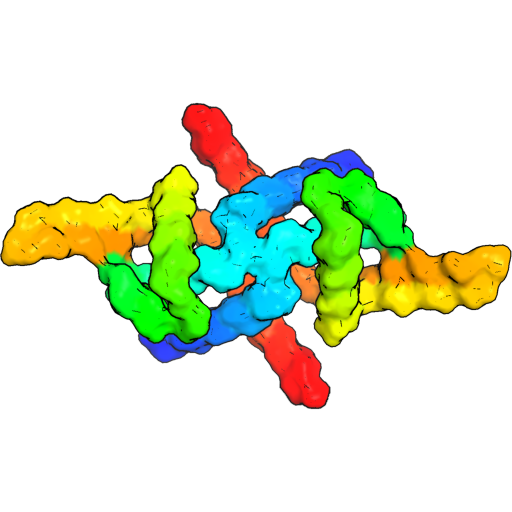U A 1 113 ? -18.141 -6.871 -7.641 1 63.31 113 LEU A N 1
ATOM 914 C CA . LEU A 1 113 ? -19.594 -6.711 -7.645 1 63.31 113 LEU A CA 1
ATOM 915 C C . LEU A 1 113 ? -20.219 -7.445 -8.828 1 63.31 113 LEU A C 1
ATOM 917 O O . LEU A 1 113 ? -21.359 -7.879 -8.758 1 63.31 113 LEU A O 1
ATOM 921 N N . LYS A 1 114 ? -19.547 -7.363 -9.914 1 59.31 114 LYS A N 1
ATOM 922 C CA . LYS A 1 114 ? -20.109 -8.133 -11.016 1 59.31 114 LYS A CA 1
ATOM 923 C C . LYS A 1 114 ? -20.094 -9.625 -10.711 1 59.31 114 LYS A C 1
ATOM 925 O O . LYS A 1 114 ? -20.734 -10.414 -11.414 1 59.31 114 LYS A O 1
ATOM 930 N N . LYS A 1 115 ? -19.562 -10 -9.672 1 49.41 115 LYS A N 1
ATOM 931 C CA . LYS A 1 115 ? -19.734 -11.398 -9.281 1 49.41 115 LYS A CA 1
ATOM 932 C C . LYS A 1 115 ? -20.938 -11.562 -8.359 1 49.41 115 LYS A C 1
ATOM 934 O O . LYS A 1 115 ? -21.156 -10.75 -7.461 1 49.41 115 LYS A O 1
ATOM 939 N N . MET B 1 1 ? -2.928 18.141 -11.812 1 25.45 1 MET B N 1
ATOM 940 C CA . MET B 1 1 ? -4.352 18.422 -11.633 1 25.45 1 MET B CA 1
ATOM 941 C C . MET B 1 1 ? -4.984 17.406 -10.68 1 25.45 1 MET B C 1
ATOM 943 O O . MET B 1 1 ? -5.191 16.25 -11.047 1 25.45 1 MET B O 1
ATOM 947 N N . VAL B 1 2 ? -4.512 17.344 -9.453 1 37.78 2 VAL B N 1
ATOM 948 C CA . VAL B 1 2 ? -5.285 16.656 -8.43 1 37.78 2 VAL B CA 1
ATOM 949 C C . VAL B 1 2 ? -6.77 16.953 -8.609 1 37.78 2 VAL B C 1
ATOM 951 O O . VAL B 1 2 ? -7.168 18.125 -8.68 1 37.78 2 VAL B O 1
ATOM 954 N N . VAL B 1 3 ? -7.492 16.125 -9.211 1 34.75 3 VAL B N 1
ATOM 955 C CA . VAL B 1 3 ? -8.883 16.438 -9.508 1 34.75 3 VAL B CA 1
ATOM 956 C C . VAL B 1 3 ? -9.523 17.156 -8.32 1 34.75 3 VAL B C 1
ATOM 958 O O . VAL B 1 3 ? -9.453 16.672 -7.188 1 34.75 3 VAL B O 1
ATOM 961 N N . LYS B 1 4 ? -9.484 18.375 -8.281 1 37.56 4 LYS B N 1
ATOM 962 C CA . LYS B 1 4 ? -10.328 19.297 -7.523 1 37.56 4 LYS B CA 1
ATOM 963 C C . LYS B 1 4 ? -11.719 18.719 -7.312 1 37.56 4 LYS B C 1
ATOM 965 O O . LYS B 1 4 ? -12.641 19 -8.094 1 37.56 4 LYS B O 1
ATOM 970 N N . HIS B 1 5 ? -11.812 17.391 -7.137 1 40.19 5 HIS B N 1
ATOM 971 C CA . HIS B 1 5 ? -13.211 16.969 -7.074 1 40.19 5 HIS B CA 1
ATOM 972 C C . HIS B 1 5 ? -13.93 17.641 -5.906 1 40.19 5 HIS B C 1
ATOM 974 O O . HIS B 1 5 ? -13.328 17.875 -4.855 1 40.19 5 HIS B O 1
ATOM 980 N N . SER B 1 6 ? -15.008 18.125 -6.137 1 40.66 6 SER B N 1
ATOM 981 C CA . SER B 1 6 ? -16 18.594 -5.18 1 40.66 6 SER B CA 1
ATOM 982 C C . SER B 1 6 ? -16.062 17.703 -3.949 1 40.66 6 SER B C 1
ATOM 984 O O . SER B 1 6 ? -15.648 16.531 -3.998 1 40.66 6 SER B O 1
ATOM 986 N N . HIS B 1 7 ? -16.422 18.281 -2.811 1 47.03 7 HIS B N 1
ATOM 987 C CA . HIS B 1 7 ? -16.625 17.594 -1.533 1 47.03 7 HIS B CA 1
ATOM 988 C C . HIS B 1 7 ? -17.156 16.188 -1.735 1 47.03 7 HIS B C 1
ATOM 990 O O . HIS B 1 7 ? -16.734 15.258 -1.037 1 47.03 7 HIS B O 1
ATOM 996 N N . LYS B 1 8 ? -18.188 16.016 -2.529 1 46.28 8 LYS B N 1
ATOM 997 C CA . LYS B 1 8 ? -18.797 14.719 -2.811 1 46.28 8 LYS B CA 1
ATOM 998 C C . LYS B 1 8 ? -17.812 13.781 -3.498 1 46.28 8 LYS B C 1
ATOM 1000 O O . LYS B 1 8 ? -17.797 12.578 -3.219 1 46.28 8 LYS B O 1
ATOM 1005 N N . GLU B 1 9 ? -17.031 14.258 -4.32 1 51.44 9 GLU B N 1
ATOM 1006 C CA . GLU B 1 9 ? -16.062 13.477 -5.094 1 51.44 9 GLU B CA 1
ATOM 1007 C C . GLU B 1 9 ? -14.914 12.992 -4.215 1 51.44 9 GLU B C 1
ATOM 1009 O O . GLU B 1 9 ? -14.32 11.945 -4.488 1 51.44 9 GLU B O 1
ATOM 1014 N N . CYS B 1 10 ? -14.781 13.703 -3.156 1 59.38 10 CYS B N 1
ATOM 1015 C CA . CYS B 1 10 ? -13.734 13.305 -2.219 1 59.38 10 CYS B CA 1
ATOM 1016 C C . CYS B 1 10 ? -14.133 12.047 -1.464 1 59.38 10 CYS B C 1
ATOM 1018 O O . CYS B 1 10 ? -13.312 11.148 -1.259 1 59.38 10 CYS B O 1
ATOM 1020 N N . GLY B 1 11 ? -15.469 11.984 -1.143 1 63.41 11 GLY B N 1
ATOM 1021 C CA . GLY B 1 11 ? -15.93 10.789 -0.456 1 63.41 11 GLY B CA 1
ATOM 1022 C C . GLY B 1 11 ? -15.797 9.531 -1.292 1 63.41 11 GLY B C 1
ATOM 1023 O O . GLY B 1 11 ? -15.312 8.508 -0.807 1 63.41 11 GLY B O 1
ATOM 1024 N N . SER B 1 12 ? -16.172 9.703 -2.506 1 71.62 12 SER B N 1
ATOM 1025 C CA . SER B 1 12 ? -16.094 8.562 -3.416 1 71.62 12 SER B CA 1
ATOM 1026 C C . SER B 1 12 ? -14.656 8.18 -3.707 1 71.62 12 SER B C 1
ATOM 1028 O O . SER B 1 12 ? -14.32 6.992 -3.781 1 71.62 12 SER B O 1
ATOM 1030 N N . ALA B 1 13 ? -13.875 9.172 -3.73 1 75.69 13 ALA B N 1
ATOM 1031 C CA . ALA B 1 13 ? -12.461 8.906 -3.977 1 75.69 13 ALA B CA 1
ATOM 1032 C C . ALA B 1 13 ? -11.828 8.156 -2.811 1 75.69 13 ALA B C 1
ATOM 1034 O O . ALA B 1 13 ? -11.102 7.18 -3.014 1 75.69 13 ALA B O 1
ATOM 1035 N N . LEU B 1 14 ? -12.25 8.531 -1.62 1 81.12 14 LEU B N 1
ATOM 1036 C CA . LEU B 1 14 ? -11.734 7.863 -0.43 1 81.12 14 LEU B CA 1
ATOM 1037 C C . LEU B 1 14 ? -12.195 6.414 -0.37 1 81.12 14 LEU B C 1
ATOM 1039 O O . LEU B 1 14 ? -11.422 5.527 -0.003 1 81.12 14 LEU B O 1
ATOM 1043 N N . LEU B 1 15 ? -13.398 6.223 -0.799 1 83.75 15 LEU B N 1
ATOM 1044 C CA . LEU B 1 15 ? -13.953 4.871 -0.758 1 83.75 15 LEU B CA 1
ATOM 1045 C C . LEU B 1 15 ? -13.227 3.959 -1.746 1 83.75 15 LEU B C 1
ATOM 1047 O O . LEU B 1 15 ? -12.906 2.814 -1.421 1 83.75 15 LEU B O 1
ATOM 1051 N N . ALA B 1 16 ? -13.016 4.465 -2.953 1 86.5 16 ALA B N 1
ATOM 1052 C CA . ALA B 1 16 ? -12.328 3.67 -3.963 1 86.5 16 ALA B CA 1
ATOM 1053 C C . ALA B 1 16 ? -10.898 3.348 -3.525 1 86.5 16 ALA B C 1
ATOM 1055 O O . ALA B 1 16 ? -10.43 2.223 -3.705 1 86.5 16 ALA B O 1
ATOM 1056 N N . VAL B 1 17 ? -10.25 4.258 -2.969 1 90.25 17 VAL B N 1
ATOM 1057 C CA . VAL B 1 17 ? -8.891 4.039 -2.475 1 90.25 17 VAL B CA 1
ATOM 1058 C C . VAL B 1 17 ? -8.914 3.029 -1.33 1 90.25 17 VAL B C 1
ATOM 1060 O O . VAL B 1 17 ? -8.078 2.129 -1.273 1 90.25 17 VAL B O 1
ATOM 1063 N N . ARG B 1 18 ? -9.875 3.164 -0.525 1 89.62 18 ARG B N 1
ATOM 1064 C CA . ARG B 1 18 ? -10.023 2.219 0.576 1 89.62 18 ARG B CA 1
ATOM 1065 C C . ARG B 1 18 ? -10.234 0.799 0.055 1 89.62 18 ARG B C 1
ATOM 1067 O O . ARG B 1 18 ? -9.633 -0.148 0.565 1 89.62 18 ARG B O 1
ATOM 1074 N N . ASP B 1 19 ? -11.07 0.673 -0.95 1 88.19 19 ASP B N 1
ATOM 1075 C CA . ASP B 1 19 ? -11.312 -0.633 -1.557 1 88.19 19 ASP B CA 1
ATOM 1076 C C . ASP B 1 19 ? -10.016 -1.229 -2.102 1 88.19 19 ASP B C 1
ATOM 1078 O O . ASP B 1 19 ? -9.75 -2.422 -1.927 1 88.19 19 ASP B O 1
ATOM 1082 N N . ALA B 1 20 ? -9.266 -0.426 -2.76 1 91.88 20 ALA B N 1
ATOM 1083 C CA . ALA B 1 20 ? -7.992 -0.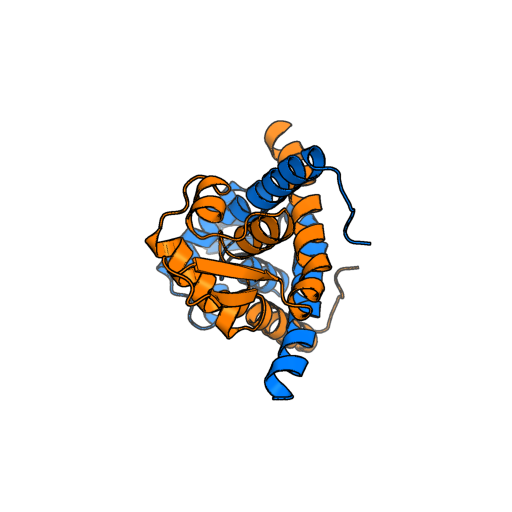88 -3.312 1 91.88 20 ALA B CA 1
ATOM 1084 C C . ALA B 1 20 ? -7.031 -1.302 -2.201 1 91.88 20 ALA B C 1
ATOM 1086 O O . ALA B 1 20 ? -6.418 -2.369 -2.275 1 91.88 20 ALA B O 1
ATOM 1087 N N . LEU B 1 21 ? -6.996 -0.504 -1.171 1 91.94 21 LEU B N 1
ATOM 1088 C CA . LEU B 1 21 ? -6.07 -0.766 -0.077 1 91.94 21 LEU B CA 1
ATOM 1089 C C . LEU B 1 21 ? -6.465 -2.027 0.683 1 91.94 21 LEU B C 1
ATOM 1091 O O . LEU B 1 21 ? -5.602 -2.764 1.164 1 91.94 21 LEU B O 1
ATOM 1095 N N . ASP B 1 22 ? -7.68 -2.33 0.736 1 89.62 22 ASP B N 1
ATOM 1096 C CA . ASP B 1 22 ? -8.156 -3.541 1.4 1 89.62 22 ASP B CA 1
ATOM 1097 C C . ASP B 1 22 ? -7.625 -4.793 0.7 1 89.62 22 ASP B C 1
ATOM 1099 O O . ASP B 1 22 ? -7.473 -5.844 1.326 1 89.62 22 ASP B O 1
ATOM 1103 N N . VAL B 1 23 ? -7.312 -4.668 -0.517 1 90.12 23 VAL B N 1
ATOM 1104 C CA . VAL B 1 23 ? -6.902 -5.828 -1.303 1 90.12 23 VAL B CA 1
ATOM 1105 C C . VAL B 1 23 ? -5.379 -5.855 -1.428 1 90.12 23 VAL B C 1
ATOM 1107 O O . VAL B 1 23 ? -4.758 -6.914 -1.295 1 90.12 23 VAL B O 1
ATOM 1110 N N . VAL B 1 24 ? -4.785 -4.625 -1.621 1 90.81 24 VAL B N 1
ATOM 1111 C CA . VAL B 1 24 ? -3.387 -4.684 -2.029 1 90.81 24 VAL B CA 1
ATOM 1112 C C . VAL B 1 24 ? -2.518 -3.984 -0.986 1 90.81 24 VAL B C 1
ATOM 1114 O O . VAL B 1 24 ? -1.301 -3.873 -1.156 1 90.81 24 VAL B O 1
ATOM 1117 N N . SER B 1 25 ? -3.145 -3.527 0.052 1 88.94 25 SER B N 1
ATOM 1118 C CA . SER B 1 25 ? -2.334 -2.867 1.07 1 88.94 25 SER B CA 1
ATOM 1119 C C . SER B 1 25 ? -1.36 -3.844 1.722 1 88.94 25 SER B C 1
ATOM 1121 O O . SER B 1 25 ? -1.499 -5.059 1.571 1 88.94 25 SER B O 1
ATOM 1123 N N . GLY B 1 26 ? -0.362 -3.297 2.379 1 87.62 26 GLY B N 1
ATOM 1124 C CA . GLY B 1 26 ? 0.643 -4.086 3.072 1 87.62 26 GLY B CA 1
ATOM 1125 C C . GLY B 1 26 ? 1.998 -4.059 2.391 1 87.62 26 GLY B C 1
ATOM 1126 O O . GLY B 1 26 ? 2.104 -3.678 1.223 1 87.62 26 GLY B O 1
ATOM 1127 N N . LYS B 1 27 ? 2.887 -4.578 3.107 1 90 27 LYS B N 1
ATOM 1128 C CA . LYS B 1 27 ? 4.281 -4.496 2.676 1 90 27 LYS B CA 1
ATOM 1129 C C . LYS B 1 27 ? 4.605 -5.59 1.661 1 90 27 LYS B C 1
ATOM 1131 O O . LYS B 1 27 ? 5.465 -5.406 0.797 1 90 27 LYS B O 1
ATOM 1136 N N . TRP B 1 28 ? 3.729 -6.637 1.596 1 94.31 28 TRP B N 1
ATOM 1137 C CA . TRP B 1 28 ? 4.254 -7.871 1.021 1 94.31 28 TRP B CA 1
ATOM 1138 C C . TRP B 1 28 ? 3.547 -8.203 -0.289 1 94.31 28 TRP B C 1
ATOM 1140 O O . TRP B 1 28 ? 4.164 -8.734 -1.217 1 94.31 28 TRP B O 1
ATOM 1150 N N . LYS B 1 29 ? 2.303 -7.844 -0.487 1 94.56 29 LYS B N 1
ATOM 1151 C CA . LYS B 1 29 ? 1.473 -8.367 -1.569 1 94.56 29 LYS B CA 1
ATOM 1152 C C . LYS B 1 29 ? 2.051 -7.996 -2.932 1 94.56 29 LYS B C 1
ATOM 1154 O O . LYS B 1 29 ? 2.195 -8.852 -3.805 1 94.56 29 LYS B O 1
ATOM 1159 N N . LEU B 1 30 ? 2.383 -6.777 -3.09 1 94.19 30 LEU B N 1
ATOM 1160 C CA . LEU B 1 30 ? 2.889 -6.352 -4.391 1 94.19 30 LEU B CA 1
ATOM 1161 C C . LEU B 1 30 ? 4.277 -6.926 -4.648 1 94.19 30 LEU B C 1
ATOM 1163 O O . LEU B 1 30 ? 4.625 -7.234 -5.789 1 94.19 30 LEU B O 1
ATOM 1167 N N . GLN B 1 31 ? 5.07 -7.109 -3.643 1 93.44 31 GLN B N 1
ATOM 1168 C CA . GLN B 1 31 ? 6.375 -7.754 -3.785 1 93.44 31 GLN B CA 1
ATOM 1169 C C . GLN B 1 31 ? 6.223 -9.211 -4.203 1 93.44 31 GLN B C 1
ATOM 1171 O O . GLN B 1 31 ? 7.008 -9.719 -5.004 1 93.44 31 GLN B O 1
ATOM 1176 N N . ILE B 1 32 ? 5.258 -9.82 -3.645 1 96.38 32 ILE B N 1
ATOM 1177 C CA . ILE B 1 32 ? 4.984 -11.211 -3.98 1 96.38 32 ILE B CA 1
ATOM 1178 C C . ILE B 1 32 ? 4.574 -11.32 -5.445 1 96.38 32 ILE B C 1
ATOM 1180 O O . ILE B 1 32 ? 5.07 -12.18 -6.176 1 96.38 32 ILE B O 1
ATOM 1184 N N . ILE B 1 33 ? 3.707 -10.453 -5.914 1 95.88 33 ILE B N 1
ATOM 1185 C CA . ILE B 1 33 ? 3.248 -10.438 -7.297 1 95.88 33 ILE B CA 1
ATOM 1186 C C . ILE B 1 33 ? 4.434 -10.227 -8.234 1 95.88 33 ILE B C 1
ATOM 1188 O O . ILE B 1 33 ? 4.578 -10.938 -9.234 1 95.88 33 ILE B O 1
ATOM 1192 N N . ILE B 1 34 ? 5.27 -9.312 -7.898 1 93.81 34 ILE B N 1
ATOM 1193 C CA . ILE B 1 34 ? 6.449 -9.039 -8.719 1 93.81 34 ILE B CA 1
ATOM 1194 C C . ILE B 1 34 ? 7.359 -10.266 -8.734 1 93.81 34 ILE B C 1
ATOM 1196 O O . ILE B 1 34 ? 7.875 -10.648 -9.789 1 93.81 34 ILE B O 1
ATOM 1200 N N . SER B 1 35 ? 7.605 -10.875 -7.598 1 94.38 35 SER B N 1
ATOM 1201 C CA . SER B 1 35 ? 8.445 -12.062 -7.484 1 94.38 35 SER B CA 1
ATOM 1202 C C . SER B 1 35 ? 7.945 -13.18 -8.398 1 94.38 35 SER B C 1
ATOM 1204 O O . SER B 1 35 ? 8.727 -13.758 -9.164 1 94.38 35 SER B O 1
ATOM 1206 N N . ILE B 1 36 ? 6.652 -13.43 -8.367 1 96.56 36 ILE B N 1
ATOM 1207 C CA . ILE B 1 36 ? 6.07 -14.5 -9.18 1 96.56 36 ILE B CA 1
ATOM 1208 C C . ILE B 1 36 ? 6.195 -14.148 -10.656 1 96.56 36 ILE B C 1
ATOM 1210 O O . ILE B 1 36 ? 6.523 -15.008 -11.477 1 96.56 36 ILE B O 1
ATOM 1214 N N . ARG B 1 37 ? 5.973 -12.906 -10.961 1 93.94 37 ARG B N 1
ATOM 1215 C CA . ARG B 1 37 ? 6.078 -12.453 -12.344 1 93.94 37 ARG B CA 1
ATOM 1216 C C . ARG B 1 37 ? 7.492 -12.656 -12.875 1 93.94 37 ARG B C 1
ATOM 1218 O O . ARG B 1 37 ? 7.68 -12.906 -14.07 1 93.94 37 ARG B O 1
ATOM 1225 N N . THR B 1 38 ? 8.414 -12.625 -12.016 1 92.19 38 THR B N 1
ATOM 1226 C CA . THR B 1 38 ? 9.805 -12.695 -12.43 1 92.19 38 THR B CA 1
ATOM 1227 C C . THR B 1 38 ? 10.281 -14.148 -12.469 1 92.19 38 THR B C 1
ATOM 1229 O O . THR B 1 38 ? 11.453 -14.414 -12.758 1 92.19 38 THR B O 1
ATOM 1232 N N . GLY B 1 39 ? 9.461 -15.078 -11.992 1 94.62 39 GLY B N 1
ATOM 1233 C CA . GLY B 1 39 ? 9.812 -16.469 -12.266 1 94.62 39 GLY B CA 1
ATOM 1234 C C . GLY B 1 39 ? 9.867 -17.328 -11.016 1 94.62 39 GLY B C 1
ATOM 1235 O O . GLY B 1 39 ? 10.227 -18.5 -11.078 1 94.62 39 GLY B O 1
ATOM 1236 N N . ASN B 1 40 ? 9.641 -16.781 -9.867 1 96.5 40 ASN B N 1
ATOM 1237 C CA . ASN B 1 40 ? 9.594 -17.562 -8.633 1 96.5 40 ASN B CA 1
ATOM 1238 C C . ASN B 1 40 ? 8.203 -18.141 -8.391 1 96.5 40 ASN B C 1
ATOM 1240 O O . ASN B 1 40 ? 7.273 -17.422 -8.023 1 96.5 40 ASN B O 1
ATOM 1244 N N . HIS B 1 41 ? 8.07 -19.422 -8.562 1 98 41 HIS B N 1
ATOM 1245 C CA . HIS B 1 41 ? 6.73 -19.984 -8.578 1 98 41 HIS B CA 1
ATOM 1246 C C . HIS B 1 41 ? 6.504 -20.891 -7.375 1 98 41 HIS B C 1
ATOM 1248 O O . HIS B 1 41 ? 5.379 -21.344 -7.129 1 98 41 HIS B O 1
ATOM 1254 N N . ARG B 1 42 ? 7.539 -21.172 -6.637 1 98.12 42 ARG B N 1
ATOM 1255 C CA . ARG B 1 42 ? 7.41 -22.047 -5.465 1 98.12 42 ARG B CA 1
ATOM 1256 C C . ARG B 1 42 ? 7.547 -21.234 -4.176 1 98.12 42 ARG B C 1
ATOM 1258 O O . ARG B 1 42 ? 8.195 -20.188 -4.156 1 98.12 42 ARG B O 1
ATOM 1265 N N . PHE B 1 43 ? 6.98 -21.828 -3.086 1 98.31 43 PHE B N 1
ATOM 1266 C CA . PHE B 1 43 ? 6.898 -21.141 -1.805 1 98.31 43 PHE B CA 1
ATOM 1267 C C . PHE B 1 43 ? 8.281 -20.688 -1.348 1 98.31 43 PHE B C 1
ATOM 1269 O O . PHE B 1 43 ? 8.484 -19.5 -1.075 1 98.31 43 PHE B O 1
ATOM 1276 N N . ARG B 1 44 ? 9.203 -21.562 -1.447 1 98 44 ARG B N 1
ATOM 1277 C CA . ARG B 1 44 ? 10.539 -21.25 -0.94 1 98 44 ARG B CA 1
ATOM 1278 C C . ARG B 1 44 ? 11.258 -20.266 -1.852 1 98 44 ARG B C 1
ATOM 1280 O O . ARG B 1 44 ? 12.039 -19.438 -1.381 1 98 44 ARG B O 1
ATOM 1287 N N . GLU B 1 45 ? 11.047 -20.359 -3.129 1 97.75 45 GLU B N 1
ATOM 1288 C CA . GLU B 1 45 ? 11.625 -19.406 -4.078 1 97.75 45 GLU B CA 1
ATOM 1289 C C . GLU B 1 45 ? 11.125 -17.984 -3.828 1 97.75 45 GLU B C 1
ATOM 1291 O O . GLU B 1 45 ? 11.914 -17.047 -3.828 1 97.75 45 GLU B O 1
ATOM 1296 N N . ILE B 1 46 ? 9.859 -17.906 -3.594 1 97.62 46 ILE B N 1
ATOM 1297 C CA . ILE B 1 46 ? 9.242 -16.609 -3.332 1 97.62 46 ILE B CA 1
ATOM 1298 C C . ILE B 1 46 ? 9.781 -16.031 -2.021 1 97.62 46 ILE B C 1
ATOM 1300 O O . ILE B 1 46 ? 10.203 -14.875 -1.968 1 97.62 46 ILE B O 1
ATOM 1304 N N . GLU B 1 47 ? 9.836 -16.859 -1.061 1 98.06 47 GLU B N 1
ATOM 1305 C CA . GLU B 1 47 ? 10.312 -16.453 0.255 1 98.06 47 GLU B CA 1
ATOM 1306 C C . GLU B 1 47 ? 11.742 -15.914 0.178 1 98.06 47 GLU B C 1
ATOM 1308 O O . GLU B 1 47 ? 12.047 -14.859 0.732 1 98.06 47 GLU B O 1
ATOM 1313 N N . ARG B 1 48 ? 12.586 -16.562 -0.533 1 96.38 48 ARG B N 1
ATOM 1314 C CA . ARG B 1 48 ? 13.992 -16.203 -0.647 1 96.38 48 ARG B CA 1
ATOM 1315 C C . ARG B 1 48 ? 14.172 -14.898 -1.415 1 96.38 48 ARG B C 1
ATOM 1317 O O . ARG B 1 48 ? 15.086 -14.125 -1.136 1 96.38 48 ARG B O 1
ATOM 1324 N N . SER B 1 49 ? 13.273 -14.633 -2.289 1 93.56 49 SER B N 1
ATOM 1325 C CA . SER B 1 49 ? 13.398 -13.461 -3.158 1 93.56 49 SER B CA 1
ATOM 1326 C C . SER B 1 49 ? 12.953 -12.195 -2.445 1 93.56 49 SER B C 1
ATOM 1328 O O . SER B 1 49 ? 13.203 -11.086 -2.922 1 93.56 49 SER B O 1
ATOM 1330 N N . ILE B 1 50 ? 12.266 -12.289 -1.304 1 93.94 50 ILE B N 1
ATOM 1331 C CA . ILE B 1 50 ? 11.742 -11.141 -0.573 1 93.94 50 ILE B CA 1
ATOM 1332 C C . ILE B 1 50 ? 12.359 -11.094 0.825 1 93.94 50 ILE B C 1
ATOM 1334 O O . ILE B 1 50 ? 11.844 -11.719 1.756 1 93.94 50 ILE B O 1
ATOM 1338 N N . PRO B 1 51 ? 13.281 -10.266 0.965 1 92.38 51 PRO B N 1
ATOM 1339 C CA . PRO B 1 51 ? 13.977 -10.211 2.254 1 92.38 51 PRO B CA 1
ATOM 1340 C C . PRO B 1 51 ? 13.055 -9.812 3.406 1 92.38 51 PRO B C 1
ATOM 1342 O O . PRO B 1 51 ? 12.18 -8.961 3.234 1 92.38 51 PRO B O 1
ATOM 1345 N N . LYS B 1 52 ? 13.188 -10.555 4.512 1 93.38 52 LYS B N 1
ATOM 1346 C CA . LYS B 1 52 ? 12.594 -10.203 5.801 1 93.38 52 LYS B CA 1
ATOM 1347 C C . LYS B 1 52 ? 11.164 -10.719 5.906 1 93.38 52 LYS B C 1
ATOM 1349 O O . LYS B 1 52 ? 10.539 -10.625 6.965 1 93.38 52 LYS B O 1
ATOM 1354 N N . ILE B 1 53 ? 10.664 -11.312 4.863 1 95.75 53 ILE B N 1
ATOM 1355 C CA . ILE B 1 53 ? 9.32 -11.883 4.992 1 95.75 53 ILE B CA 1
ATOM 1356 C C . ILE B 1 53 ? 9.398 -13.227 5.711 1 95.75 53 ILE B C 1
ATOM 1358 O O . ILE B 1 53 ? 10.297 -14.023 5.453 1 95.75 53 ILE B O 1
ATOM 1362 N N . SER B 1 54 ? 8.547 -13.469 6.637 1 97.5 54 SER B N 1
ATOM 1363 C CA . SER B 1 54 ? 8.5 -14.766 7.309 1 97.5 54 SER B CA 1
ATOM 1364 C C . SER B 1 54 ? 7.629 -15.758 6.543 1 97.5 54 SER B C 1
ATOM 1366 O O . SER B 1 54 ? 6.75 -15.352 5.777 1 97.5 54 SER B O 1
ATOM 1368 N N . SER B 1 55 ? 7.805 -17 6.816 1 98.06 55 SER B N 1
ATOM 1369 C CA . SER B 1 55 ? 7.023 -18.062 6.18 1 98.06 55 SER B CA 1
ATOM 1370 C C . SER B 1 55 ? 5.539 -17.922 6.492 1 98.06 55 SER B C 1
ATOM 1372 O O . SER B 1 55 ? 4.695 -18.094 5.613 1 98.06 55 SER B O 1
ATOM 1374 N N . LYS B 1 56 ? 5.27 -17.641 7.691 1 98.31 56 LYS B N 1
ATOM 1375 C CA . LYS B 1 56 ? 3.879 -17.5 8.117 1 98.31 56 LYS B CA 1
ATOM 1376 C C . LYS B 1 56 ? 3.186 -16.359 7.367 1 98.31 56 LYS B C 1
ATOM 1378 O O . LYS B 1 56 ? 2.055 -16.516 6.902 1 98.31 56 LYS B O 1
ATOM 1383 N N . VAL B 1 57 ? 3.838 -15.273 7.27 1 97.69 57 VAL B N 1
ATOM 1384 C CA . VAL B 1 57 ? 3.277 -14.102 6.598 1 97.69 57 VAL B CA 1
ATOM 1385 C C . VAL B 1 57 ? 3.127 -14.383 5.105 1 97.69 57 VAL B C 1
ATOM 1387 O O . VAL B 1 57 ? 2.104 -14.047 4.504 1 97.69 57 VAL B O 1
ATOM 1390 N N . LEU B 1 58 ? 4.133 -14.977 4.551 1 98.38 58 LEU B N 1
ATOM 1391 C CA . LEU B 1 58 ? 4.059 -15.32 3.135 1 98.38 58 LEU B CA 1
ATOM 1392 C C . LEU B 1 58 ? 2.852 -16.219 2.854 1 98.38 58 LEU B C 1
ATOM 1394 O O . LEU B 1 58 ? 2.098 -15.961 1.911 1 98.38 58 LEU B O 1
ATOM 1398 N N . ALA B 1 59 ? 2.701 -17.25 3.68 1 98.56 59 ALA B N 1
ATOM 1399 C CA . ALA B 1 59 ? 1.575 -18.156 3.5 1 98.56 59 ALA B CA 1
ATOM 1400 C C . ALA B 1 59 ? 0.248 -17.406 3.537 1 98.56 59 ALA B C 1
ATOM 1402 O O . ALA B 1 59 ? -0.612 -17.609 2.678 1 98.56 59 ALA B O 1
ATOM 1403 N N . LYS B 1 60 ? 0.087 -16.578 4.496 1 97.94 60 LYS B N 1
ATOM 1404 C CA . LYS B 1 60 ? -1.128 -15.781 4.652 1 97.94 60 LYS B CA 1
ATOM 1405 C C . LYS B 1 60 ? -1.368 -14.891 3.436 1 97.94 60 LYS B C 1
ATOM 1407 O O . LYS B 1 60 ? -2.486 -14.828 2.918 1 97.94 60 LYS B O 1
ATOM 1412 N N . GLU B 1 61 ? -0.309 -14.195 2.971 1 97.62 61 GLU B N 1
ATOM 1413 C CA . GLU B 1 61 ? -0.43 -13.266 1.851 1 97.62 61 GLU B CA 1
ATOM 1414 C C . GLU B 1 61 ? -0.749 -14.008 0.554 1 97.62 61 GLU B C 1
ATOM 1416 O O . GLU B 1 61 ? -1.53 -13.523 -0.267 1 97.62 61 GLU B O 1
ATOM 1421 N N . LEU B 1 62 ? -0.14 -15.148 0.376 1 98.44 62 LEU B N 1
ATOM 1422 C CA . LEU B 1 62 ? -0.424 -15.961 -0.806 1 98.44 62 LEU B CA 1
ATOM 1423 C C . LEU B 1 62 ? -1.889 -16.391 -0.833 1 98.44 62 LEU B C 1
ATOM 1425 O O . LEU B 1 62 ? -2.537 -16.328 -1.88 1 98.44 62 LEU B O 1
ATOM 1429 N N . LYS B 1 63 ? -2.357 -16.797 0.295 1 98.19 63 LYS B N 1
ATOM 1430 C CA . LYS B 1 63 ? -3.762 -17.188 0.388 1 98.19 63 LYS B CA 1
ATOM 1431 C C . LYS B 1 63 ? -4.676 -16.016 0.054 1 98.19 63 LYS B C 1
ATOM 1433 O O . LYS B 1 63 ? -5.633 -16.156 -0.709 1 98.19 63 LYS B O 1
ATOM 1438 N N . ASP B 1 64 ? -4.43 -14.898 0.591 1 96.31 64 ASP B N 1
ATOM 1439 C CA . ASP B 1 64 ? -5.227 -13.703 0.363 1 96.31 64 ASP B CA 1
ATOM 1440 C C . ASP B 1 64 ? -5.207 -13.297 -1.11 1 96.31 64 ASP B C 1
ATOM 1442 O O . ASP B 1 64 ? -6.246 -12.977 -1.688 1 96.31 64 ASP B O 1
ATOM 1446 N N . LEU B 1 65 ? -4.039 -13.312 -1.703 1 96.81 65 LEU B N 1
ATOM 1447 C CA . LEU B 1 65 ? -3.893 -12.977 -3.113 1 96.81 65 LEU B CA 1
ATOM 1448 C C . LEU B 1 65 ? -4.688 -13.93 -3.992 1 96.81 65 LEU B C 1
ATOM 1450 O O . LEU B 1 65 ? -5.273 -13.523 -4.996 1 96.81 65 LEU B O 1
ATOM 1454 N N . GLU B 1 66 ? -4.645 -15.172 -3.619 1 97.69 66 GLU B N 1
ATOM 1455 C CA . GLU B 1 66 ? -5.422 -16.156 -4.375 1 97.69 66 GLU B CA 1
ATOM 1456 C C . GLU B 1 66 ? -6.918 -15.898 -4.234 1 97.69 66 GLU B C 1
ATOM 1458 O O . GLU B 1 66 ? -7.656 -15.953 -5.219 1 97.69 66 GLU B O 1
ATOM 1463 N N . GLU B 1 67 ? -7.395 -15.578 -3.035 1 94.44 67 GLU B N 1
ATOM 1464 C CA . GLU B 1 67 ? -8.805 -15.305 -2.764 1 94.44 67 GLU B CA 1
ATOM 1465 C C . GLU B 1 67 ? -9.297 -14.109 -3.572 1 94.44 67 GLU B C 1
ATOM 1467 O O . GLU B 1 67 ? -10.469 -14.062 -3.963 1 94.44 67 GLU B O 1
ATOM 1472 N N . HIS B 1 68 ? -8.438 -13.203 -3.877 1 93.06 68 HIS B N 1
ATOM 1473 C CA . HIS B 1 68 ? -8.82 -12.008 -4.625 1 93.06 68 HIS B CA 1
ATOM 1474 C C . HIS B 1 68 ? -8.523 -12.172 -6.113 1 93.06 68 HIS B C 1
ATOM 1476 O O . HIS B 1 68 ? -8.523 -11.195 -6.863 1 93.06 68 HIS B O 1
ATOM 1482 N N . GLU B 1 69 ? -8.094 -13.398 -6.453 1 94.5 69 GLU B N 1
ATOM 1483 C CA . GLU B 1 69 ? -7.961 -13.797 -7.852 1 94.5 69 GLU B CA 1
ATOM 1484 C C . GLU B 1 69 ? -6.797 -13.07 -8.523 1 94.5 69 GLU B C 1
ATOM 1486 O O . GLU B 1 69 ? -6.867 -12.734 -9.703 1 94.5 69 GLU B O 1
ATOM 1491 N N . LEU B 1 70 ? -5.816 -12.82 -7.742 1 95.81 70 LEU B N 1
ATOM 1492 C CA . LEU B 1 70 ? -4.629 -12.156 -8.266 1 95.81 70 LEU B CA 1
ATOM 1493 C C . LEU B 1 70 ? -3.549 -13.172 -8.617 1 95.81 70 LEU B C 1
ATOM 1495 O O . LEU B 1 70 ? -2.719 -12.93 -9.492 1 95.81 70 LEU B O 1
ATOM 1499 N N . ILE B 1 71 ? -3.562 -14.305 -7.926 1 97.88 71 ILE B N 1
ATOM 1500 C CA . ILE B 1 71 ? -2.672 -15.406 -8.25 1 97.88 71 ILE B CA 1
ATOM 1501 C C . ILE B 1 71 ? -3.449 -16.719 -8.227 1 97.88 71 ILE B C 1
ATOM 1503 O O . ILE B 1 71 ? -4.586 -16.766 -7.754 1 97.88 71 ILE B O 1
ATOM 1507 N N . LYS B 1 72 ? -2.859 -17.719 -8.758 1 98.5 72 LYS B N 1
ATOM 1508 C CA . LYS B 1 72 ? -3.426 -19.078 -8.766 1 98.5 72 LYS B CA 1
ATOM 1509 C C . LYS B 1 72 ? -2.479 -20.062 -8.102 1 98.5 72 LYS B C 1
ATOM 1511 O O . LYS B 1 72 ? -1.283 -20.094 -8.398 1 98.5 72 LYS B O 1
ATOM 1516 N N . ARG B 1 73 ? -2.969 -20.75 -7.148 1 98.06 73 ARG B N 1
ATOM 1517 C CA . ARG B 1 73 ? -2.26 -21.859 -6.523 1 98.06 73 ARG B CA 1
ATOM 1518 C C . ARG B 1 73 ? -2.588 -23.172 -7.219 1 98.06 73 ARG B C 1
ATOM 1520 O O . ARG B 1 73 ? -3.754 -23.562 -7.297 1 98.06 73 ARG B O 1
ATOM 1527 N N . THR B 1 74 ? -1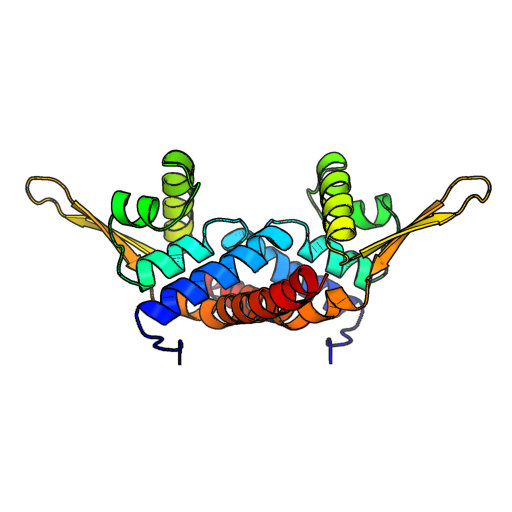.641 -23.859 -7.805 1 97.94 74 THR B N 1
ATOM 1528 C CA . THR B 1 74 ? -1.831 -25.125 -8.492 1 97.94 74 THR B CA 1
ATOM 1529 C C . THR B 1 74 ? -1.094 -26.25 -7.766 1 97.94 74 THR B C 1
ATOM 1531 O O . THR B 1 7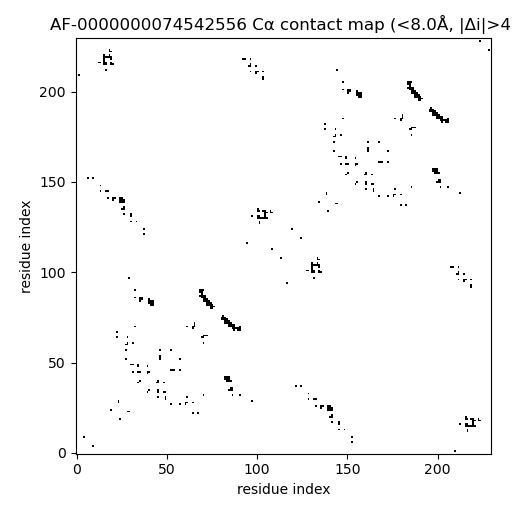4 ? 0.084 -26.109 -7.43 1 97.94 74 THR B O 1
ATOM 1534 N N . VAL B 1 75 ? -1.789 -27.312 -7.562 1 96.69 75 VAL B N 1
ATOM 1535 C CA . VAL B 1 75 ? -1.208 -28.469 -6.887 1 96.69 75 VAL B CA 1
ATOM 1536 C C . VAL B 1 75 ? -1.018 -29.609 -7.891 1 96.69 75 VAL B C 1
ATOM 1538 O O . VAL B 1 75 ? -1.939 -29.953 -8.633 1 96.69 75 VAL B O 1
ATOM 1541 N N . TYR B 1 76 ? 0.16 -30.125 -7.992 1 93.81 76 TYR B N 1
ATOM 1542 C CA . TYR B 1 76 ? 0.483 -31.266 -8.836 1 93.81 76 TYR B CA 1
ATOM 1543 C C . TYR B 1 76 ? 0.665 -32.531 -7.992 1 93.81 76 TYR B C 1
ATOM 1545 O O . TYR B 1 76 ? 1.428 -32.531 -7.023 1 93.81 76 TYR B O 1
ATOM 1553 N N . ASP B 1 77 ? -0.112 -33.5 -8.211 1 87.19 77 ASP B N 1
ATOM 1554 C CA . ASP B 1 77 ? -0.217 -34.75 -7.438 1 87.19 77 ASP B CA 1
ATOM 1555 C C . ASP B 1 77 ? 0.979 -35.656 -7.695 1 87.19 77 ASP B C 1
ATOM 1557 O O . ASP B 1 77 ? 1.042 -36.781 -7.168 1 87.19 77 ASP B O 1
ATOM 1561 N N . ASP B 1 78 ? 1.902 -35.219 -8.484 1 76.25 78 ASP B N 1
ATOM 1562 C CA . ASP B 1 78 ? 2.984 -36.156 -8.719 1 76.25 78 ASP B CA 1
ATOM 1563 C C . ASP B 1 78 ? 3.861 -36.312 -7.473 1 76.25 78 ASP B C 1
ATOM 1565 O O . ASP B 1 78 ? 3.854 -35.438 -6.594 1 76.25 78 ASP B O 1
ATOM 1569 N N . SER B 1 79 ? 4.355 -37.594 -7.195 1 79.06 79 SER B N 1
ATOM 1570 C CA . SER B 1 79 ? 5.238 -37.938 -6.078 1 79.06 79 SER B CA 1
ATOM 1571 C C . SER B 1 79 ? 6.637 -37.344 -6.297 1 79.06 79 SER B C 1
ATOM 1573 O O . SER B 1 79 ? 7.34 -37.781 -7.219 1 79.06 79 SER B O 1
ATOM 1575 N N . PRO B 1 80 ? 6.875 -36.25 -5.398 1 88.62 80 PRO B N 1
ATOM 1576 C CA . PRO B 1 80 ? 6.273 -35.5 -4.301 1 88.62 80 PRO B CA 1
ATOM 1577 C C . PRO B 1 80 ? 5.289 -34.438 -4.793 1 88.62 80 PRO B C 1
ATOM 1579 O O . PRO B 1 80 ? 5.355 -34 -5.949 1 88.62 80 PRO B O 1
ATOM 1582 N N . VAL B 1 81 ? 4.387 -34.031 -3.881 1 93.56 81 VAL B N 1
ATOM 1583 C CA . VAL B 1 81 ? 3.387 -33 -4.203 1 93.56 81 VAL B CA 1
ATOM 1584 C C . VAL B 1 81 ? 4.074 -31.672 -4.477 1 93.56 81 VAL B C 1
ATOM 1586 O O . VAL B 1 81 ? 4.969 -31.266 -3.732 1 93.56 81 VAL B O 1
ATOM 1589 N N . LEU B 1 82 ? 3.863 -31.047 -5.551 1 94.31 82 LEU B N 1
ATOM 1590 C CA . LEU B 1 82 ? 4.414 -29.75 -5.941 1 94.31 82 LEU B CA 1
ATOM 1591 C C . LEU B 1 82 ? 3.324 -28.688 -5.988 1 94.31 82 LEU B C 1
ATOM 1593 O O . LEU B 1 82 ? 2.236 -28.938 -6.512 1 94.31 82 LEU B O 1
ATOM 1597 N N . VAL B 1 83 ? 3.604 -27.594 -5.316 1 97.19 83 VAL B N 1
ATOM 1598 C CA . VAL B 1 83 ? 2.691 -26.453 -5.344 1 97.19 83 VAL B CA 1
ATOM 1599 C C . VAL B 1 83 ? 3.357 -25.281 -6.055 1 97.19 83 VAL B C 1
ATOM 1601 O O . VAL B 1 83 ? 4.508 -24.938 -5.766 1 97.19 83 VAL B O 1
ATOM 1604 N N . GLU B 1 84 ? 2.6 -24.734 -7.027 1 98.06 84 GLU B N 1
ATOM 1605 C CA . GLU B 1 84 ? 3.119 -23.578 -7.742 1 98.06 84 GLU B CA 1
ATOM 1606 C C . GLU B 1 84 ? 2.127 -22.422 -7.707 1 98.06 84 GLU B C 1
ATOM 1608 O O . GLU B 1 84 ? 0.915 -22.625 -7.648 1 98.06 84 GLU B O 1
ATOM 1613 N N . TYR B 1 85 ? 2.664 -21.266 -7.758 1 98.56 85 TYR B N 1
ATOM 1614 C CA . TYR B 1 85 ? 1.893 -20.031 -7.836 1 98.56 85 TYR B CA 1
ATOM 1615 C C . TYR B 1 85 ? 2.152 -19.312 -9.156 1 98.56 85 TYR B C 1
ATOM 1617 O O . TYR B 1 85 ? 3.303 -19.141 -9.562 1 98.56 85 TYR B O 1
ATOM 1625 N N . THR B 1 86 ? 1.101 -18.875 -9.766 1 98.44 86 THR B N 1
ATOM 1626 C CA . THR B 1 86 ? 1.21 -18.125 -11.016 1 98.44 86 THR B CA 1
ATOM 1627 C C . THR B 1 86 ? 0.329 -16.875 -10.977 1 98.44 86 THR B C 1
ATOM 1629 O O . THR B 1 86 ? -0.586 -16.781 -10.156 1 98.44 86 THR B O 1
ATOM 1632 N N . ILE B 1 87 ? 0.627 -15.984 -11.859 1 97.75 87 ILE B N 1
ATOM 1633 C CA . ILE B 1 87 ? -0.123 -14.734 -11.914 1 97.75 87 ILE B CA 1
ATOM 1634 C C . ILE B 1 87 ? -1.405 -14.938 -12.719 1 97.75 87 ILE B C 1
ATOM 1636 O O . ILE B 1 87 ? -1.391 -15.586 -13.766 1 97.75 87 ILE B O 1
ATOM 1640 N N . GLU B 1 88 ? -2.479 -14.461 -12.164 1 97.19 88 GLU B N 1
ATOM 1641 C CA . GLU B 1 88 ? -3.727 -14.406 -12.922 1 97.19 88 GLU B CA 1
ATOM 1642 C C . GLU B 1 88 ? -3.801 -13.148 -13.773 1 97.19 88 GLU B C 1
ATOM 1644 O O . GLU B 1 88 ? -3.254 -12.102 -13.398 1 97.19 88 GLU B O 1
ATOM 1649 N N . PRO B 1 89 ? -4.52 -13.164 -14.906 1 95.25 89 PRO B N 1
ATOM 1650 C CA . PRO B 1 89 ? -4.629 -11.992 -15.781 1 95.25 89 PRO B CA 1
ATOM 1651 C C . PRO B 1 89 ? -5.133 -10.75 -15.047 1 95.25 89 PRO B C 1
ATOM 1653 O O . PRO B 1 89 ? -4.707 -9.633 -15.352 1 95.25 89 PRO B O 1
ATOM 1656 N N . TYR B 1 90 ? -5.984 -10.922 -14.094 1 93.88 90 TYR B N 1
ATOM 1657 C CA . TYR B 1 90 ? -6.547 -9.812 -13.328 1 93.88 90 TYR B CA 1
ATOM 1658 C C . TYR B 1 90 ? -5.449 -9.016 -12.633 1 93.88 90 TYR B C 1
ATOM 1660 O O . TYR B 1 90 ? -5.57 -7.801 -12.461 1 93.88 90 TYR B O 1
ATOM 1668 N N . ALA B 1 91 ? -4.391 -9.641 -12.297 1 94.75 91 ALA B N 1
ATOM 1669 C CA . ALA B 1 91 ? -3.291 -8.992 -11.586 1 94.75 91 ALA B CA 1
ATOM 1670 C C . ALA B 1 91 ? -2.598 -7.953 -12.461 1 94.75 91 ALA B C 1
ATOM 1672 O O . ALA B 1 91 ? -1.922 -7.055 -11.953 1 94.75 91 ALA B O 1
ATOM 1673 N N . ASP B 1 92 ? -2.77 -8.07 -13.773 1 93.88 92 ASP B N 1
ATOM 1674 C CA . ASP B 1 92 ? -2.168 -7.109 -14.688 1 93.88 92 ASP B CA 1
ATOM 1675 C C . ASP B 1 92 ? -2.775 -5.723 -14.5 1 93.88 92 ASP B C 1
ATOM 1677 O O . ASP B 1 92 ? -2.154 -4.715 -14.844 1 93.88 92 ASP B O 1
ATOM 1681 N N . THR B 1 93 ? -3.951 -5.691 -13.992 1 92.38 93 THR B N 1
ATOM 1682 C CA . THR B 1 93 ? -4.602 -4.41 -13.75 1 92.38 93 THR B CA 1
ATOM 1683 C C . THR B 1 93 ? -3.873 -3.623 -12.664 1 92.38 93 THR B C 1
ATOM 1685 O O . THR B 1 93 ? -4.09 -2.42 -12.516 1 92.38 93 THR B O 1
ATOM 1688 N N . LEU B 1 94 ? -2.996 -4.27 -11.922 1 93.69 94 LEU B N 1
ATOM 1689 C CA . LEU B 1 94 ? -2.23 -3.613 -10.875 1 93.69 94 LEU B CA 1
ATOM 1690 C C . LEU B 1 94 ? -0.994 -2.928 -11.445 1 93.69 94 LEU B C 1
ATOM 1692 O O . LEU B 1 94 ? -0.269 -2.24 -10.719 1 93.69 94 LEU B O 1
ATOM 1696 N N . ASP B 1 95 ? -0.757 -3.033 -12.68 1 93.19 95 ASP B N 1
ATOM 1697 C CA . ASP B 1 95 ? 0.479 -2.531 -13.273 1 93.19 95 ASP B CA 1
ATOM 1698 C C . ASP B 1 95 ? 0.624 -1.027 -13.055 1 93.19 95 ASP B C 1
ATOM 1700 O O . ASP B 1 95 ? 1.72 -0.54 -12.766 1 93.19 95 ASP B O 1
ATOM 1704 N N . ASP B 1 96 ? -0.446 -0.339 -13.156 1 93.62 96 ASP B N 1
ATOM 1705 C CA . ASP B 1 96 ? -0.379 1.106 -12.961 1 93.62 96 ASP B CA 1
ATOM 1706 C C . ASP B 1 96 ? -0.023 1.45 -11.516 1 93.62 96 ASP B C 1
ATOM 1708 O O . ASP B 1 96 ? 0.708 2.41 -11.266 1 93.62 96 ASP B O 1
ATOM 1712 N N . VAL B 1 97 ? -0.553 0.707 -10.617 1 93.88 97 VAL B N 1
ATOM 1713 C CA . VAL B 1 97 ? -0.248 0.91 -9.203 1 93.88 97 VAL B CA 1
ATOM 1714 C C . VAL B 1 97 ? 1.226 0.603 -8.945 1 93.88 97 VAL B C 1
ATOM 1716 O O . VAL B 1 97 ? 1.936 1.405 -8.336 1 93.88 97 VAL B O 1
ATOM 1719 N N . ILE B 1 98 ? 1.691 -0.492 -9.43 1 93.06 98 ILE B N 1
ATOM 1720 C CA . ILE B 1 98 ? 3.072 -0.92 -9.234 1 93.06 98 ILE B CA 1
ATOM 1721 C C . ILE B 1 98 ? 4.023 0.095 -9.867 1 93.06 98 ILE B C 1
ATOM 1723 O O . ILE B 1 98 ? 5.02 0.488 -9.258 1 93.06 98 ILE B O 1
ATOM 1727 N N . ASN B 1 99 ? 3.693 0.552 -11.016 1 93.12 99 ASN B N 1
ATOM 1728 C CA . ASN B 1 99 ? 4.527 1.527 -11.711 1 93.12 99 ASN B CA 1
ATOM 1729 C C . ASN B 1 99 ? 4.582 2.854 -10.961 1 93.12 99 ASN B C 1
ATOM 1731 O O . ASN B 1 99 ? 5.637 3.486 -10.883 1 93.12 99 ASN B O 1
ATOM 1735 N N . ALA B 1 100 ? 3.418 3.291 -10.523 1 94.19 100 ALA B N 1
ATOM 1736 C CA . ALA B 1 100 ? 3.385 4.531 -9.75 1 94.19 100 ALA B CA 1
ATOM 1737 C C . ALA B 1 100 ? 4.258 4.422 -8.5 1 94.19 100 ALA B C 1
ATOM 1739 O O . ALA B 1 100 ? 4.996 5.352 -8.172 1 94.19 100 ALA B O 1
ATOM 1740 N N . LEU B 1 101 ? 4.211 3.314 -7.855 1 93.38 101 LEU B N 1
ATOM 1741 C CA . LEU B 1 101 ? 5.035 3.09 -6.672 1 93.38 101 LEU B CA 1
ATOM 1742 C C . LEU B 1 101 ? 6.512 3.029 -7.043 1 93.38 101 LEU B C 1
ATOM 1744 O O . LEU B 1 101 ? 7.359 3.576 -6.332 1 93.38 101 LEU B O 1
ATOM 1748 N N . TYR B 1 102 ? 6.797 2.365 -8.125 1 92.38 102 TYR B N 1
ATOM 1749 C CA . TYR B 1 102 ? 8.164 2.268 -8.625 1 92.38 102 TYR B CA 1
ATOM 1750 C C . TYR B 1 102 ? 8.758 3.652 -8.867 1 92.38 102 TYR B C 1
ATOM 1752 O O . TYR B 1 102 ? 9.828 3.975 -8.344 1 92.38 102 TYR B O 1
ATOM 1760 N N . GLU B 1 103 ? 8.016 4.449 -9.562 1 93.69 103 GLU B N 1
ATOM 1761 C CA . GLU B 1 103 ? 8.492 5.789 -9.891 1 93.69 103 GLU B CA 1
ATOM 1762 C C . GLU B 1 103 ? 8.641 6.645 -8.633 1 93.69 103 GLU B C 1
ATOM 1764 O O . GLU B 1 103 ? 9.609 7.398 -8.5 1 93.69 103 GLU B O 1
ATOM 1769 N N . TRP B 1 104 ? 7.715 6.523 -7.77 1 93.56 104 TRP B N 1
ATOM 1770 C CA . TRP B 1 104 ? 7.777 7.301 -6.539 1 93.56 104 TRP B CA 1
ATOM 1771 C C . TRP B 1 104 ? 8.953 6.855 -5.672 1 93.56 104 TRP B C 1
ATOM 1773 O O . TRP B 1 104 ? 9.617 7.68 -5.039 1 93.56 104 TRP B O 1
ATOM 1783 N N . GLY B 1 105 ? 9.164 5.578 -5.645 1 91.69 105 GLY B N 1
ATOM 1784 C CA . GLY B 1 105 ? 10.305 5.055 -4.902 1 91.69 105 GLY B CA 1
ATOM 1785 C C . GLY B 1 105 ? 11.633 5.613 -5.379 1 91.69 105 GLY B C 1
ATOM 1786 O O . GLY B 1 105 ? 12.492 5.965 -4.562 1 91.69 105 GLY B O 1
ATOM 1787 N N . ILE B 1 106 ? 11.773 5.656 -6.609 1 91.19 106 ILE B N 1
ATOM 1788 C CA . ILE B 1 106 ? 12.984 6.219 -7.199 1 91.19 106 ILE B CA 1
ATOM 1789 C C . ILE B 1 106 ? 13.125 7.684 -6.785 1 91.19 106 ILE B C 1
ATOM 1791 O O . ILE B 1 106 ? 14.203 8.117 -6.371 1 91.19 106 ILE B O 1
ATOM 1795 N N . GLN B 1 107 ? 12.016 8.438 -6.891 1 90.38 107 GLN B N 1
ATOM 1796 C CA . GLN B 1 107 ? 12.023 9.852 -6.535 1 90.38 107 GLN B CA 1
ATOM 1797 C C . GLN B 1 107 ? 12.328 10.039 -5.055 1 90.38 107 GLN B C 1
ATOM 1799 O O . GLN B 1 107 ? 13.062 10.961 -4.68 1 90.38 107 GLN B O 1
ATOM 1804 N N . HIS B 1 108 ? 11.695 9.219 -4.242 1 89.31 108 HIS B N 1
ATOM 1805 C CA . HIS B 1 108 ? 11.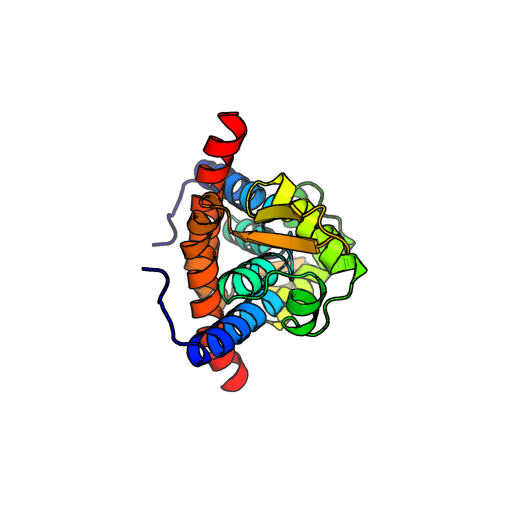875 9.328 -2.799 1 89.31 108 HIS B CA 1
ATOM 1806 C C . HIS B 1 108 ? 13.328 9.07 -2.402 1 89.31 108 HIS B C 1
ATOM 1808 O O . HIS B 1 108 ? 13.859 9.742 -1.521 1 89.31 108 HIS B O 1
ATOM 1814 N N . ARG B 1 109 ? 13.914 8.133 -3.027 1 84.88 109 ARG B N 1
ATOM 1815 C CA . ARG B 1 109 ? 15.32 7.84 -2.775 1 84.88 109 ARG B CA 1
ATOM 1816 C C . ARG B 1 109 ? 16.188 9.062 -3.055 1 84.88 109 ARG B C 1
ATOM 1818 O O . ARG B 1 109 ? 17.125 9.352 -2.299 1 84.88 109 ARG B O 1
ATOM 1825 N N . LYS B 1 110 ? 15.883 9.664 -4.098 1 85.94 110 LYS B N 1
ATOM 1826 C CA . LYS B 1 110 ? 16.641 10.859 -4.457 1 85.94 110 LYS B CA 1
ATOM 1827 C C . LYS B 1 110 ? 16.438 11.969 -3.426 1 85.94 110 LYS B C 1
ATOM 1829 O O . LYS B 1 110 ? 17.391 12.695 -3.104 1 85.94 110 LYS B O 1
ATOM 1834 N N . LYS B 1 111 ? 15.234 12.086 -2.945 1 83.31 111 LYS B N 1
ATOM 1835 C CA . LYS B 1 111 ? 14.922 13.117 -1.959 1 83.31 111 LYS B CA 1
ATOM 1836 C C . LYS B 1 111 ? 15.617 12.836 -0.628 1 83.31 111 LYS B C 1
ATOM 1838 O O . LYS B 1 111 ? 16.156 13.742 0.002 1 83.31 111 LYS B O 1
ATOM 1843 N N . ILE B 1 112 ? 15.547 11.586 -0.189 1 75.62 112 ILE B N 1
ATOM 1844 C CA . ILE B 1 112 ? 16.094 11.258 1.127 1 75.62 112 ILE B CA 1
ATOM 1845 C C . ILE B 1 112 ? 17.609 11.141 1.048 1 75.62 112 ILE B C 1
ATOM 1847 O O . ILE B 1 112 ? 18.312 11.477 2.002 1 75.62 112 ILE B O 1
ATOM 1851 N N . LEU B 1 113 ? 18.094 10.477 -0.023 1 62.91 113 LEU B N 1
ATOM 1852 C CA . LEU B 1 113 ? 19.531 10.398 -0.185 1 62.91 113 LEU B CA 1
ATOM 1853 C C . LEU B 1 113 ? 20.141 11.781 -0.389 1 62.91 113 LEU B C 1
ATOM 1855 O O . LEU B 1 113 ? 21.297 12.023 -0.025 1 62.91 113 LEU B O 1
ATOM 1859 N N . LYS B 1 114 ? 19.469 12.562 -1.12 1 58.91 114 LYS B N 1
ATOM 1860 C CA . LYS B 1 114 ? 20.016 13.906 -1.253 1 58.91 114 LYS B CA 1
ATOM 1861 C C . LYS B 1 114 ? 20.031 14.625 0.092 1 58.91 114 LYS B C 1
ATOM 1863 O O . LYS B 1 114 ? 20.719 15.641 0.247 1 58.91 114 LYS B O 1
ATOM 1868 N N . LYS B 1 115 ? 19.516 14.055 1.039 1 48.84 115 LYS B N 1
ATOM 1869 C CA . LYS B 1 115 ? 19.75 14.641 2.359 1 48.84 115 LYS B CA 1
ATOM 1870 C C . LYS B 1 115 ? 20.969 14.039 3.025 1 48.84 115 LYS B C 1
ATOM 1872 O O . LYS B 1 115 ? 21.203 12.828 2.934 1 48.84 115 LYS B O 1
#

pLDDT: mean 87.42, std 16.42, range [25.0, 98.56]

Radius of gyration: 19.15 Å; Cα contacts (8 Å, |Δi|>4): 266; chains: 2; bounding box: 40×67×48 Å

Nearest PDB structures (foldseek):
  2hzt-assembly1_B  TM=9.361E-01  e=4.888E-07  Bacillus subtilis
  1z7u-assembly1_B  TM=7.675E-01  e=2.153E-07  Enterococcus faecalis V583
  4a5m-assembly1_B  TM=9.116E-01  e=2.684E-06  Bacillus subtilis
  4a5n-assembly2_D  TM=8.862E-01  e=3.243E-06  Bacillus subtilis
  5hs8-assembly1_A  TM=8.361E-01  e=1.341E-06  Bacillus subtilis subsp. subtilis str. 168

Foldseek 3Di:
DPPPDDPVVVVVVVVVVVVVCVQQNDDPQVLLLVQQVVPQWALVSSVVSDPPDDSVNSVVSLVSCVVVVQKDWDWDPPVVIGITIHGGPVVVVCVVVVVVVVVVVVVVCCVVVVD/DPPPDDPVVVVVVVVVVVVVCVQQNDDPQVLLLVQQVVPQWALVSSVVSDPPDDSVNSVVSLVSCVVVVQKDWDWDVPVVIGITIHGGPVVVVCVVVVVVVVVVVVVVCCVVVVD

Sequence (230 aa):
MVVKHSHKECGSALLAVRDALDVVSGKWKLQIIISIRTGNHRFREIERSIPKISSKVLAKELKDLEEHELIKRTVYDDSPVLVEYTIEPYADTLDDVINALYEWGIQHRKKILKKMVVKHSHKECGSALLAVRDALDVVSGKWKLQIIISIRTG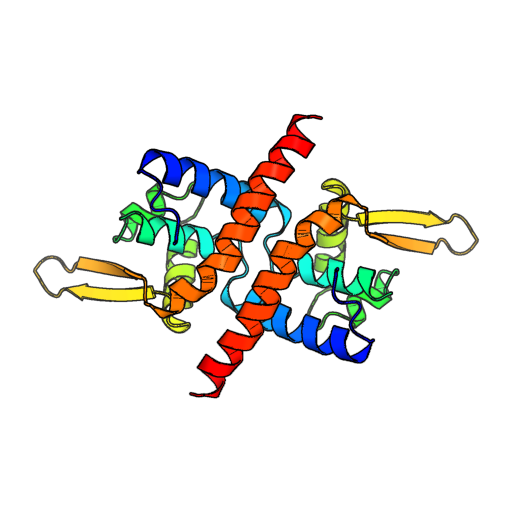NHRFREIERSIPKISSKVLAKELKDLEEHELIKRTVYDDSPVLVEYTIEPYADTLDDVINALYEWGIQHRKKILKK

InterPro domains:
  IPR002577 Helix-turn-helix, HxlR type [PF01638] (23-110)
  IPR002577 Helix-turn-helix, HxlR type [PS51118] (10-113)
  IPR036388 Winged helix-like DNA-binding domain superfamily [G3DSA:1.10.10.10] (2-115)
  IPR036390 Winged helix DNA-binding domain superfamily [SSF46785] (13-113)

Organism: Cytophaga hutchinsonii (strain ATCC 33406 / DSM 1761 / CIP 103989 / NBRC 15051 / NCIMB 9469 / D465) (NCBI:txid269798)